Protein AF-A0A9D5YIJ8-F1 (afdb_monomer)

Sequence (273 aa):
MKKNSIMRSIMLIVLAALLLAGCSGKEPYTLKTVDGVHYIEVGSEYAPSEEDLQFNEEAGLKFSTMDEMVDAVLNKKLDESQLKKVYTFDRDANGKIRTVDFTNLVVPVVPANHTLSSEVRWLGGEYTFRMNSKSGARAYVFCRTPELFEYFISDKYESVYGREGHNNAIKKEKVEDRNATVVYVKTDRAELKHIIYSFQEGQTQYTVFEDYTLKYVDPSSYPYVISDVIPTVVKLYVRNGDYCIEFQIRDLTERPSMEYLKQFNVEKFVPKT

Secondary structure (DSSP, 8-state):
--HHHHHHHHHHHHHHHHHHS------SEEEEEETTEEEEEE-GGGPPPTTGGGS-TT--EEESSHHHHHHHHHTT---HHHHHHHTTS-B-TTS-EE---TTS-EEEE--TTEEEEEEEEE-SSEEEEEEEETTS-EEEEEEE-HHHHHHHHHHHHHHHHT-TTSS-EEEEEE-SGGG-EEEEEE-SSEEEEEEEEEEEETTEEEEEEEEEEEEESSGGG--PPP-SSS-SEEEEEEEETTEEEEEEEES-SSPPPHHHHTT-EEEE-----

pLDDT: mean 82.2, std 15.49, range [36.28, 96.38]

Structure (mmCIF, N/CA/C/O backbone):
data_AF-A0A9D5YIJ8-F1
#
_entry.id   AF-A0A9D5YIJ8-F1
#
loop_
_atom_site.group_PDB
_atom_site.id
_atom_site.type_symbol
_atom_site.label_atom_id
_atom_site.label_alt_id
_atom_site.label_comp_id
_atom_site.label_asym_id
_atom_site.label_entity_id
_atom_site.label_seq_id
_atom_site.pdbx_PDB_ins_code
_atom_site.Cartn_x
_atom_site.Cartn_y
_atom_site.Cartn_z
_atom_site.occupancy
_atom_site.B_iso_or_equiv
_atom_site.auth_seq_id
_atom_site.auth_comp_id
_atom_site.auth_asym_id
_atom_site.auth_atom_id
_atom_site.pdbx_PDB_model_num
ATOM 1 N N . MET A 1 1 ? 51.923 4.689 -60.255 1.00 51.12 1 MET A N 1
ATOM 2 C CA . MET A 1 1 ? 51.716 4.863 -58.795 1.00 51.12 1 MET A CA 1
ATOM 3 C C . MET A 1 1 ? 50.265 5.253 -58.425 1.00 51.12 1 MET A C 1
ATOM 5 O O . MET A 1 1 ? 50.073 6.176 -57.651 1.00 51.12 1 MET A O 1
ATOM 9 N N . LYS A 1 2 ? 49.219 4.567 -58.928 1.00 50.06 2 LYS A N 1
ATOM 10 C CA . LYS A 1 2 ? 47.799 4.917 -58.637 1.00 50.06 2 LYS A CA 1
ATOM 11 C C . LYS A 1 2 ? 46.948 3.795 -58.007 1.00 50.06 2 LYS A C 1
ATOM 13 O O . LYS A 1 2 ? 45.814 4.048 -57.628 1.00 50.06 2 LYS A O 1
ATOM 18 N N . LYS A 1 3 ? 47.480 2.575 -57.833 1.00 44.53 3 LYS A N 1
ATOM 19 C CA . LYS A 1 3 ? 46.718 1.431 -57.279 1.00 44.53 3 LYS A CA 1
ATOM 20 C C . LYS A 1 3 ? 46.654 1.373 -55.741 1.00 44.53 3 LYS A C 1
ATOM 22 O O . LYS A 1 3 ? 45.709 0.803 -55.213 1.00 44.53 3 LYS A O 1
ATOM 27 N N . ASN A 1 4 ? 47.570 2.028 -55.019 1.00 47.56 4 ASN A N 1
ATOM 28 C CA . ASN A 1 4 ? 47.606 1.976 -53.544 1.00 47.56 4 ASN A CA 1
ATOM 29 C C . ASN A 1 4 ? 46.658 2.969 -52.845 1.00 47.56 4 ASN A C 1
ATOM 31 O O . ASN A 1 4 ? 46.412 2.835 -51.650 1.00 47.56 4 ASN A O 1
ATOM 35 N N . SER A 1 5 ? 46.116 3.955 -53.567 1.00 48.62 5 SER A N 1
ATOM 36 C CA . SER A 1 5 ? 45.187 4.946 -52.999 1.00 48.62 5 SER A CA 1
ATOM 37 C C . SER A 1 5 ? 43.757 4.405 -52.905 1.00 48.62 5 SER A C 1
ATOM 39 O O . SER A 1 5 ? 43.092 4.630 -51.901 1.00 48.62 5 SER A O 1
ATOM 41 N N . ILE A 1 6 ? 43.317 3.615 -53.890 1.00 53.66 6 ILE A N 1
ATOM 42 C CA . ILE A 1 6 ? 41.945 3.086 -53.943 1.00 53.66 6 ILE A CA 1
ATOM 43 C C . ILE A 1 6 ? 41.734 1.997 -52.881 1.00 53.66 6 ILE A C 1
ATOM 45 O O . ILE A 1 6 ? 40.698 1.964 -52.226 1.00 53.66 6 ILE A O 1
ATOM 49 N N . MET A 1 7 ? 42.746 1.159 -52.632 1.00 46.47 7 MET A N 1
ATOM 50 C CA . MET A 1 7 ? 42.673 0.105 -51.613 1.00 46.47 7 MET A CA 1
ATOM 51 C C . MET A 1 7 ? 42.575 0.674 -50.186 1.00 46.47 7 MET A C 1
ATOM 53 O O . MET A 1 7 ? 41.841 0.135 -49.366 1.00 46.47 7 MET A O 1
ATOM 57 N N . ARG A 1 8 ? 43.240 1.806 -49.902 1.00 50.03 8 ARG A N 1
ATOM 58 C CA . ARG A 1 8 ? 43.127 2.501 -48.605 1.00 50.03 8 ARG A CA 1
ATOM 59 C C . ARG A 1 8 ? 41.763 3.165 -48.413 1.00 50.03 8 ARG A C 1
ATOM 61 O O . ARG A 1 8 ? 41.232 3.113 -47.311 1.00 50.03 8 ARG A O 1
ATOM 68 N N . SER A 1 9 ? 41.177 3.733 -49.467 1.00 49.72 9 SER A N 1
ATOM 69 C CA . SER A 1 9 ? 39.837 4.331 -49.396 1.00 49.72 9 SER A CA 1
ATOM 70 C C . SER A 1 9 ? 38.733 3.283 -49.234 1.00 49.72 9 SER A C 1
ATOM 72 O O . SER A 1 9 ? 37.822 3.493 -48.444 1.00 49.72 9 SER A O 1
ATOM 74 N N . ILE A 1 10 ? 38.836 2.128 -49.901 1.00 55.22 10 ILE A N 1
ATOM 75 C CA . ILE A 1 10 ? 37.879 1.023 -49.722 1.00 55.22 10 ILE A CA 1
ATOM 76 C C . ILE A 1 10 ? 38.009 0.422 -48.317 1.00 55.22 10 ILE A C 1
ATOM 78 O O . ILE A 1 10 ? 37.002 0.173 -47.665 1.00 55.22 10 ILE A O 1
ATOM 82 N N . MET A 1 11 ? 39.233 0.260 -47.808 1.00 46.62 11 MET A N 1
ATOM 83 C CA . MET A 1 11 ? 39.462 -0.257 -46.458 1.00 46.62 11 MET A CA 1
ATOM 84 C C . MET A 1 11 ? 38.961 0.709 -45.368 1.00 46.62 11 MET A C 1
ATOM 86 O O . MET A 1 11 ? 38.413 0.242 -44.377 1.00 46.62 11 MET A O 1
ATOM 90 N N . LEU A 1 12 ? 39.046 2.034 -45.569 1.00 49.56 12 LEU A N 1
ATOM 91 C CA . LEU A 1 12 ? 38.437 3.023 -44.663 1.00 49.56 12 LEU A CA 1
ATOM 92 C C . LEU A 1 12 ? 36.900 2.999 -44.700 1.00 49.56 12 LEU A C 1
ATOM 94 O O . LEU A 1 12 ? 36.267 3.161 -43.662 1.00 49.56 12 LEU A O 1
ATOM 98 N N . ILE A 1 13 ? 36.301 2.781 -45.874 1.00 55.09 13 ILE A N 1
ATOM 99 C CA . ILE A 1 13 ? 34.839 2.705 -46.030 1.00 55.09 13 ILE A CA 1
ATOM 100 C C . ILE A 1 13 ? 34.297 1.400 -45.433 1.00 55.09 13 ILE A C 1
ATOM 102 O O . ILE A 1 13 ? 33.253 1.418 -44.792 1.00 55.09 13 ILE A O 1
ATOM 106 N N . VAL A 1 14 ? 35.023 0.285 -45.560 1.00 52.66 14 VAL A N 1
ATOM 107 C CA . VAL A 1 14 ? 34.659 -0.991 -44.923 1.00 52.66 14 VAL A CA 1
ATOM 108 C C . VAL A 1 14 ? 34.836 -0.925 -43.401 1.00 52.66 14 VAL A C 1
ATOM 110 O O . VAL A 1 14 ? 33.984 -1.435 -42.682 1.00 52.66 14 VAL A O 1
ATOM 113 N N . LEU A 1 15 ? 35.864 -0.234 -42.888 1.00 43.91 15 LEU A N 1
ATOM 114 C CA . LEU A 1 15 ? 36.037 -0.030 -41.442 1.00 43.91 15 LEU A CA 1
ATOM 115 C C . LEU A 1 15 ? 34.964 0.906 -40.853 1.00 43.91 15 LEU A C 1
ATOM 117 O O . LEU A 1 15 ? 34.465 0.651 -39.762 1.00 43.91 15 LEU A O 1
ATOM 121 N N . ALA A 1 16 ? 34.555 1.947 -41.589 1.00 48.19 16 ALA A N 1
ATOM 122 C CA . ALA A 1 16 ? 33.453 2.828 -41.194 1.00 48.19 16 ALA A CA 1
ATOM 123 C C . ALA A 1 16 ? 32.080 2.136 -41.299 1.00 48.19 16 ALA A C 1
ATOM 125 O O . ALA A 1 16 ? 31.223 2.346 -40.446 1.00 48.19 16 ALA A O 1
ATOM 126 N N . ALA A 1 17 ? 31.878 1.264 -42.292 1.00 44.75 17 ALA A N 1
ATOM 127 C CA . ALA A 1 17 ? 30.662 0.464 -42.425 1.00 44.75 17 ALA A CA 1
ATOM 128 C C . ALA A 1 17 ? 30.568 -0.652 -41.367 1.00 44.75 17 ALA A C 1
ATOM 130 O O . ALA A 1 17 ? 29.466 -0.967 -40.935 1.00 44.75 17 ALA A O 1
ATOM 131 N N . LEU A 1 18 ? 31.694 -1.196 -40.889 1.00 40.66 18 LEU A N 1
ATOM 132 C CA . LEU A 1 18 ? 31.737 -2.137 -39.757 1.00 40.66 18 LEU A CA 1
ATOM 133 C C . LEU A 1 18 ? 31.564 -1.451 -38.391 1.00 40.66 18 LEU A C 1
ATOM 135 O O . LEU A 1 18 ? 31.089 -2.089 -37.461 1.00 40.66 18 LEU A O 1
ATOM 139 N N . LEU A 1 19 ? 31.883 -0.158 -38.272 1.00 42.25 19 LEU A N 1
ATOM 140 C CA . LEU A 1 19 ? 31.558 0.656 -37.088 1.00 42.25 19 LEU A CA 1
ATOM 141 C C . LEU A 1 19 ? 30.089 1.123 -37.066 1.00 42.25 19 LEU A C 1
ATOM 143 O O . LEU A 1 19 ? 29.563 1.429 -36.000 1.00 42.25 19 LEU A O 1
ATOM 147 N N . LEU A 1 20 ? 29.424 1.163 -38.226 1.00 42.03 20 LEU A N 1
ATOM 148 C CA . LEU A 1 20 ? 28.003 1.514 -38.372 1.00 42.03 20 LEU A CA 1
ATOM 149 C C . LEU A 1 20 ? 27.079 0.286 -38.451 1.00 42.03 20 LEU A C 1
ATOM 151 O O . LEU A 1 20 ? 25.871 0.408 -38.248 1.00 42.03 20 LEU A O 1
ATOM 155 N N . ALA A 1 21 ? 27.629 -0.902 -38.706 1.00 41.28 21 ALA A N 1
ATOM 156 C CA . ALA A 1 21 ? 26.914 -2.167 -38.644 1.00 41.28 21 ALA A CA 1
ATOM 157 C C . ALA A 1 21 ? 26.803 -2.643 -37.188 1.00 41.28 21 ALA A C 1
ATOM 159 O O . ALA A 1 21 ? 27.551 -3.496 -36.725 1.00 41.28 21 ALA A O 1
ATOM 160 N N . GLY A 1 22 ? 25.810 -2.102 -36.483 1.00 40.47 22 GLY A N 1
ATOM 161 C CA . GLY A 1 22 ? 25.117 -2.870 -35.456 1.00 40.47 22 GLY A CA 1
ATOM 162 C C . GLY A 1 22 ? 25.754 -2.900 -34.070 1.00 40.47 22 GLY A C 1
ATOM 163 O O . GLY A 1 22 ? 25.820 -3.960 -33.461 1.00 40.47 22 GLY A O 1
ATOM 164 N N . CYS A 1 23 ? 26.021 -1.735 -33.478 1.00 36.28 23 CYS A N 1
ATOM 165 C CA . CYS A 1 23 ? 25.601 -1.564 -32.084 1.00 36.28 23 CYS A CA 1
ATOM 166 C C . CYS A 1 23 ? 24.076 -1.361 -32.073 1.00 36.28 23 CYS A C 1
ATOM 168 O O . CYS A 1 23 ? 23.579 -0.292 -31.728 1.00 36.28 23 CYS A O 1
ATOM 170 N N . SER A 1 24 ? 23.307 -2.378 -32.480 1.00 41.16 24 SER A N 1
ATOM 171 C CA . SER A 1 24 ? 21.944 -2.496 -31.972 1.00 41.16 24 SER A CA 1
ATOM 172 C C . SER A 1 24 ? 22.126 -2.856 -30.507 1.00 41.16 24 SER A C 1
ATOM 174 O O . SER A 1 24 ? 22.266 -4.034 -30.173 1.00 41.16 24 SER A O 1
ATOM 176 N N . GLY A 1 25 ? 22.274 -1.839 -29.653 1.00 49.06 25 GLY A N 1
ATOM 177 C CA . GLY A 1 25 ? 22.263 -2.047 -28.215 1.00 49.06 25 GLY A CA 1
ATOM 178 C C . GLY A 1 25 ? 21.040 -2.899 -27.924 1.00 49.06 25 GLY A C 1
ATOM 179 O O . GLY A 1 25 ? 19.925 -2.498 -28.262 1.00 49.06 25 GLY A O 1
ATOM 180 N N . LYS A 1 26 ? 21.262 -4.123 -27.438 1.00 64.75 26 LYS A N 1
ATOM 181 C CA . LYS A 1 26 ? 20.178 -4.983 -26.978 1.00 64.75 26 LYS A CA 1
ATOM 182 C C . LYS A 1 26 ? 19.371 -4.122 -26.016 1.00 64.75 26 LYS A C 1
ATOM 184 O O . LYS A 1 26 ? 19.959 -3.504 -25.128 1.00 64.75 26 LYS A O 1
ATOM 189 N N . GLU A 1 27 ? 18.071 -3.995 -26.258 1.00 74.44 27 GLU A N 1
ATOM 190 C CA . GLU A 1 27 ? 17.235 -3.214 -25.355 1.00 74.44 27 GLU A CA 1
ATOM 191 C C . GLU A 1 27 ? 17.440 -3.743 -23.929 1.00 74.44 27 GLU A C 1
ATOM 193 O O . GLU A 1 27 ? 17.481 -4.966 -23.749 1.00 74.44 27 GLU A O 1
ATOM 198 N N . PRO A 1 28 ? 17.594 -2.858 -22.928 1.00 81.12 28 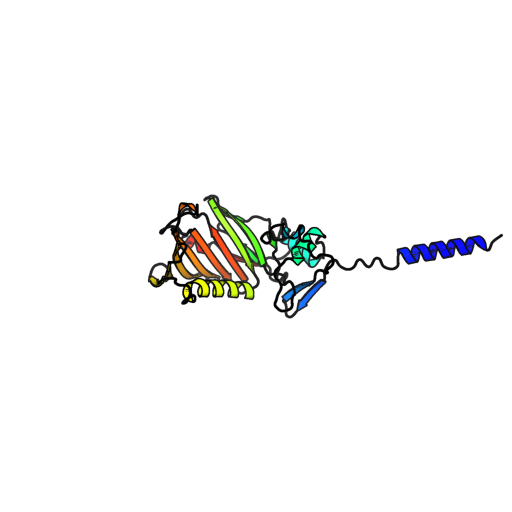PRO A N 1
ATOM 199 C CA . PRO A 1 28 ? 17.975 -3.270 -21.575 1.00 81.12 28 PRO A CA 1
ATOM 200 C C . PRO A 1 28 ? 16.955 -4.233 -20.946 1.00 81.12 28 PRO A C 1
ATOM 202 O O . PRO A 1 28 ? 17.279 -5.030 -20.070 1.00 81.12 28 PRO A O 1
ATOM 205 N N . TYR A 1 29 ? 15.709 -4.174 -21.414 1.00 89.44 29 TYR A N 1
ATOM 206 C CA . TYR A 1 29 ? 14.628 -5.091 -21.089 1.00 89.44 29 TYR A CA 1
ATOM 207 C C . TYR A 1 29 ? 13.535 -4.992 -22.152 1.00 89.44 29 TYR A C 1
ATOM 209 O O . TYR A 1 29 ? 13.473 -4.029 -22.924 1.00 89.44 29 TYR A O 1
ATOM 217 N N . THR A 1 30 ? 12.629 -5.969 -22.158 1.00 88.94 30 THR A N 1
ATOM 218 C CA . THR A 1 30 ? 11.406 -5.892 -22.964 1.00 88.94 30 THR A CA 1
ATOM 219 C C . THR A 1 30 ? 10.193 -5.652 -22.079 1.00 88.94 30 THR A C 1
ATOM 221 O O . THR A 1 30 ? 10.109 -6.176 -20.968 1.00 88.94 30 THR A O 1
ATOM 224 N N . LEU A 1 31 ? 9.255 -4.848 -22.581 1.00 88.50 31 LEU A N 1
ATOM 225 C CA . LEU A 1 31 ? 7.919 -4.709 -22.016 1.00 88.50 31 LEU A CA 1
ATOM 226 C C . LEU A 1 31 ? 6.944 -5.450 -22.917 1.00 88.50 31 LEU A C 1
ATOM 228 O O . LEU A 1 31 ? 6.907 -5.208 -24.125 1.00 88.50 31 LEU A O 1
ATOM 232 N N . LYS A 1 32 ? 6.159 -6.350 -22.334 1.00 87.38 32 LYS A N 1
ATOM 233 C CA . LYS A 1 32 ? 5.124 -7.103 -23.044 1.00 87.38 32 LYS A CA 1
ATOM 234 C C . LYS A 1 32 ? 3.783 -6.860 -22.385 1.00 87.38 32 LYS A C 1
ATOM 236 O O . LYS A 1 32 ? 3.694 -6.857 -21.163 1.00 87.38 32 LYS A O 1
ATOM 241 N N . THR A 1 33 ? 2.747 -6.717 -23.197 1.00 81.94 33 THR A N 1
ATOM 242 C CA . THR A 1 33 ? 1.365 -6.713 -22.724 1.00 81.94 33 THR A CA 1
ATOM 243 C C . THR A 1 33 ? 0.730 -8.041 -23.096 1.00 81.94 33 THR A C 1
ATOM 245 O O . THR A 1 33 ? 0.740 -8.422 -24.266 1.00 81.94 33 THR A O 1
ATOM 248 N N . VAL A 1 34 ? 0.202 -8.752 -22.106 1.00 79.12 34 VAL A N 1
ATOM 249 C CA . VAL A 1 34 ? -0.551 -9.997 -22.283 1.00 79.12 34 VAL A CA 1
ATOM 250 C C . VAL A 1 34 ? -1.877 -9.801 -21.567 1.00 79.12 34 VAL A C 1
ATOM 252 O O . VAL A 1 34 ? -1.880 -9.515 -20.375 1.00 79.12 34 VAL A O 1
ATOM 255 N N . ASP A 1 35 ? -2.984 -9.863 -22.307 1.00 75.50 35 ASP A N 1
ATOM 256 C CA . ASP A 1 35 ? -4.344 -9.694 -21.774 1.00 75.50 35 ASP A CA 1
ATOM 257 C C . ASP A 1 35 ? -4.540 -8.412 -20.937 1.00 75.50 35 ASP A C 1
ATOM 259 O O . ASP A 1 35 ? -5.218 -8.402 -19.916 1.00 75.50 35 ASP A O 1
ATOM 263 N N . GLY A 1 36 ? -3.911 -7.309 -21.362 1.00 68.62 36 GLY A N 1
ATOM 264 C CA . GLY A 1 36 ? -3.965 -6.017 -20.661 1.00 68.62 36 GLY A CA 1
ATOM 265 C C . GLY A 1 36 ? -3.016 -5.896 -19.462 1.00 68.62 36 GLY A C 1
ATOM 266 O O . GLY A 1 36 ? -2.882 -4.815 -18.899 1.00 68.62 36 GLY A O 1
ATOM 267 N N . VAL A 1 37 ? -2.296 -6.962 -19.103 1.00 77.19 37 VAL A N 1
ATOM 268 C CA . VAL A 1 37 ? -1.279 -6.946 -18.048 1.00 77.19 37 VAL A CA 1
ATOM 269 C C . VAL A 1 37 ? 0.094 -6.698 -18.655 1.00 77.19 37 VAL A C 1
ATOM 271 O O . VAL A 1 37 ? 0.517 -7.378 -19.591 1.00 77.19 37 VAL A O 1
ATOM 274 N N . HIS A 1 38 ? 0.804 -5.717 -18.110 1.00 83.25 38 HIS A N 1
ATOM 275 C CA . HIS A 1 38 ? 2.166 -5.403 -18.511 1.00 83.25 38 HIS A CA 1
ATOM 276 C C . HIS A 1 38 ? 3.174 -6.250 -17.720 1.00 83.25 38 HIS A C 1
ATOM 278 O O . HIS A 1 38 ? 3.041 -6.457 -16.514 1.00 83.25 38 HIS A O 1
ATOM 284 N N . TYR A 1 39 ? 4.189 -6.746 -18.420 1.00 90.00 39 TYR A N 1
ATOM 285 C CA . TYR A 1 39 ? 5.280 -7.549 -17.882 1.00 90.00 39 TYR A CA 1
ATOM 286 C C . TYR A 1 39 ? 6.612 -6.969 -18.324 1.00 90.00 39 TYR A C 1
ATOM 288 O O . TYR A 1 39 ? 6.750 -6.532 -19.470 1.00 90.00 39 TYR A O 1
ATOM 296 N N . ILE A 1 40 ? 7.596 -7.033 -17.433 1.00 90.69 40 ILE A N 1
ATOM 297 C CA . ILE A 1 40 ? 8.978 -6.667 -17.719 1.00 90.69 40 ILE A CA 1
ATOM 298 C C . ILE A 1 40 ? 9.849 -7.923 -17.749 1.00 90.69 40 ILE A C 1
ATOM 300 O O . ILE A 1 40 ? 9.850 -8.734 -16.823 1.00 90.69 40 ILE A O 1
ATOM 304 N N . GLU A 1 41 ? 10.588 -8.101 -18.840 1.00 89.75 41 GLU A N 1
ATOM 305 C CA . GLU A 1 41 ? 11.586 -9.161 -18.975 1.00 89.75 41 GLU A CA 1
ATOM 306 C C . GLU A 1 41 ? 12.975 -8.531 -18.997 1.00 89.75 41 GLU A C 1
ATOM 308 O O . GLU A 1 41 ? 13.375 -7.907 -19.983 1.00 89.75 41 GLU A O 1
ATOM 313 N N . VAL A 1 42 ? 13.693 -8.705 -17.890 1.00 87.12 42 VAL A N 1
ATOM 314 C CA .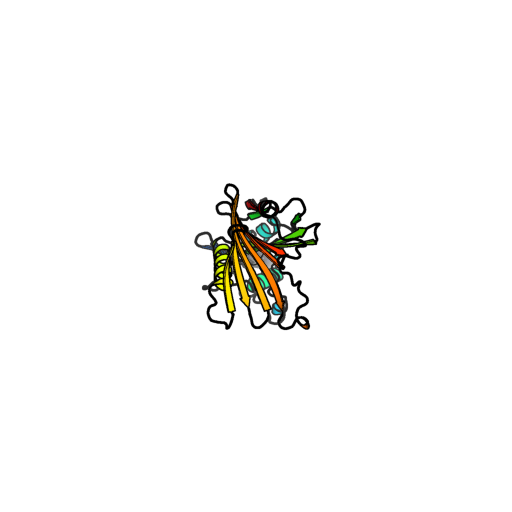 VAL A 1 42 ? 15.078 -8.265 -17.712 1.00 87.12 42 VAL A CA 1
ATOM 315 C C . VAL A 1 42 ? 16.016 -9.417 -18.079 1.00 87.12 42 VAL A C 1
ATOM 317 O O . VAL A 1 42 ? 15.772 -10.565 -17.701 1.00 87.12 42 VAL A O 1
ATOM 320 N N . GLY A 1 43 ? 17.075 -9.122 -18.835 1.00 84.69 43 GLY A N 1
ATOM 321 C CA . GLY A 1 43 ? 18.071 -10.118 -19.233 1.00 84.69 43 GLY A CA 1
ATOM 322 C C . GLY A 1 43 ? 18.813 -10.735 -18.040 1.00 84.69 43 GLY A C 1
ATOM 323 O O . GLY A 1 43 ? 19.015 -10.084 -17.016 1.00 84.69 43 GLY A O 1
ATOM 324 N N . SER A 1 44 ? 19.243 -11.994 -18.169 1.00 85.06 44 SER A N 1
ATOM 325 C CA . SER A 1 44 ? 20.000 -12.701 -17.123 1.00 85.06 44 SER A CA 1
ATOM 326 C C . SER A 1 44 ? 21.352 -12.053 -16.812 1.00 85.06 44 SER A C 1
ATOM 328 O O . SER A 1 44 ? 21.912 -12.290 -15.749 1.00 85.06 44 SER A O 1
ATOM 330 N N . GLU A 1 45 ? 21.878 -11.231 -17.721 1.00 84.69 45 GLU A N 1
ATOM 331 C CA . GLU A 1 45 ? 23.061 -10.395 -17.500 1.00 84.69 45 GLU A CA 1
ATOM 332 C C . GLU A 1 45 ? 22.899 -9.386 -16.348 1.00 84.69 45 GLU A C 1
ATOM 334 O O . GLU A 1 45 ? 23.898 -8.916 -15.813 1.00 84.69 45 GLU A O 1
ATOM 339 N N . TYR A 1 46 ? 21.661 -9.093 -15.937 1.00 85.06 46 TYR A N 1
ATOM 340 C CA . TYR A 1 46 ? 21.348 -8.243 -14.788 1.00 85.06 46 TYR A CA 1
ATOM 341 C C . TYR A 1 46 ? 20.994 -9.049 -13.532 1.00 85.06 46 TYR A C 1
ATOM 343 O O . TYR A 1 46 ? 20.467 -8.483 -12.578 1.00 85.06 46 TYR A O 1
ATOM 351 N N . ALA A 1 47 ? 21.239 -10.363 -13.505 1.00 83.75 47 ALA A N 1
ATOM 352 C CA . ALA A 1 47 ? 21.061 -11.134 -12.281 1.00 83.75 47 ALA A CA 1
ATOM 353 C C . ALA A 1 47 ? 21.990 -10.575 -11.177 1.00 83.75 47 ALA A C 1
ATOM 355 O O . ALA A 1 47 ? 23.191 -10.421 -11.424 1.00 83.75 47 ALA A O 1
ATOM 356 N N . PRO A 1 48 ? 21.461 -10.244 -9.985 1.00 80.00 48 PRO A N 1
ATOM 357 C CA . PRO A 1 48 ? 22.266 -9.716 -8.891 1.00 80.00 48 PRO A CA 1
ATOM 358 C C . PRO A 1 48 ? 23.257 -10.775 -8.397 1.00 80.00 48 PRO A C 1
ATOM 360 O O . PRO A 1 48 ? 22.940 -11.965 -8.336 1.00 80.00 48 PRO A O 1
ATOM 363 N N . SER A 1 49 ? 24.458 -10.338 -8.030 1.00 79.31 49 SER A N 1
ATOM 364 C CA . SER A 1 49 ? 25.403 -11.160 -7.271 1.00 79.31 49 SER A CA 1
ATOM 365 C C . SER A 1 49 ? 24.913 -11.385 -5.830 1.00 79.31 49 SER A C 1
ATOM 367 O O . SER A 1 49 ? 24.020 -10.685 -5.354 1.00 79.31 49 SER A O 1
ATOM 369 N N . GLU A 1 50 ? 25.513 -12.328 -5.093 1.00 74.00 50 GLU A N 1
ATOM 370 C CA . GLU A 1 50 ? 25.205 -12.516 -3.661 1.00 74.00 50 GLU A CA 1
ATOM 371 C C . GLU A 1 50 ? 25.458 -11.244 -2.826 1.00 74.00 50 GLU A C 1
ATOM 373 O O . GLU A 1 50 ? 24.769 -11.007 -1.836 1.00 74.00 50 GLU A O 1
ATOM 378 N N . GLU A 1 51 ? 26.403 -10.394 -3.242 1.00 68.31 51 GLU A N 1
ATOM 379 C CA . GLU A 1 51 ? 26.674 -9.097 -2.611 1.00 68.31 51 GLU A CA 1
ATOM 380 C C . GLU A 1 51 ? 25.576 -8.065 -2.921 1.00 68.31 51 GLU A C 1
ATOM 382 O O . GLU A 1 51 ? 25.193 -7.288 -2.046 1.00 68.31 51 GLU A O 1
ATOM 387 N N . ASP A 1 52 ? 25.007 -8.093 -4.131 1.00 66.31 52 ASP A N 1
ATOM 388 C CA . ASP A 1 52 ? 23.897 -7.216 -4.529 1.00 66.31 52 ASP A CA 1
ATOM 389 C C . ASP A 1 52 ? 22.602 -7.548 -3.762 1.00 66.31 52 ASP A C 1
ATOM 391 O O . ASP A 1 52 ? 21.808 -6.655 -3.465 1.00 66.31 52 ASP A O 1
ATOM 395 N N . LEU A 1 53 ? 22.404 -8.816 -3.380 1.00 65.06 53 LEU A N 1
ATOM 396 C CA . LEU A 1 53 ? 21.252 -9.265 -2.584 1.00 65.06 53 LEU A CA 1
ATOM 397 C C . LEU A 1 53 ? 21.275 -8.755 -1.133 1.00 65.06 53 LEU A C 1
ATOM 399 O O . LEU A 1 53 ? 20.246 -8.776 -0.460 1.00 65.06 53 LEU A O 1
ATOM 403 N N . GLN A 1 54 ? 22.407 -8.233 -0.642 1.00 57.94 54 GLN A N 1
ATOM 404 C CA . GLN A 1 54 ? 22.454 -7.572 0.670 1.00 57.94 54 GLN A CA 1
ATOM 405 C C . GLN A 1 54 ? 21.734 -6.208 0.671 1.00 57.94 54 GLN A C 1
ATOM 407 O O . GLN A 1 54 ? 21.463 -5.648 1.739 1.00 57.94 54 GLN A O 1
ATOM 412 N N . PHE A 1 55 ? 21.359 -5.678 -0.500 1.00 48.31 55 PHE A N 1
ATOM 413 C CA . PHE A 1 55 ? 20.553 -4.466 -0.627 1.00 48.31 55 PHE A CA 1
ATOM 414 C C . PHE A 1 55 ? 19.051 -4.761 -0.510 1.00 48.31 55 PHE A C 1
ATOM 416 O O . PHE A 1 55 ? 18.337 -4.825 -1.500 1.00 48.31 55 PHE A O 1
ATOM 423 N N . ASN A 1 56 ? 18.596 -4.872 0.739 1.00 47.56 56 ASN A N 1
ATOM 424 C CA . ASN A 1 56 ? 17.222 -4.717 1.235 1.00 47.56 56 ASN A CA 1
ATOM 425 C C . ASN A 1 56 ? 16.090 -4.977 0.210 1.00 47.56 56 ASN A C 1
ATOM 427 O O . ASN A 1 56 ? 15.649 -4.062 -0.495 1.00 47.56 56 ASN A O 1
ATOM 431 N N . GLU A 1 57 ? 15.580 -6.211 0.221 1.00 44.69 57 GLU A N 1
ATOM 432 C CA . GLU A 1 57 ? 14.432 -6.723 -0.547 1.00 44.69 57 GLU A CA 1
ATOM 433 C C . GLU A 1 57 ? 13.160 -5.847 -0.425 1.00 44.69 57 GLU A C 1
ATOM 435 O O . GLU A 1 57 ? 12.282 -5.898 -1.280 1.00 44.69 57 GLU A 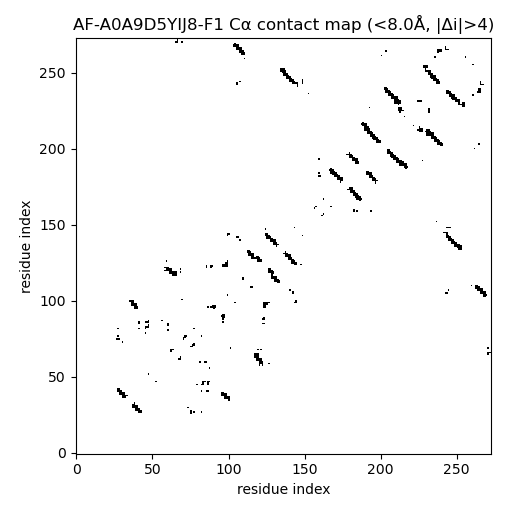O 1
ATOM 440 N N . GLU A 1 58 ? 13.074 -4.965 0.583 1.00 48.75 58 GLU A N 1
ATOM 441 C CA . GLU A 1 58 ? 11.940 -4.052 0.808 1.00 48.75 58 GLU A CA 1
ATOM 442 C C . GLU A 1 58 ? 12.029 -2.699 0.078 1.00 48.75 58 GLU A C 1
ATOM 444 O O . GLU A 1 58 ? 11.090 -1.892 0.097 1.00 48.75 58 GLU A O 1
ATOM 449 N N . ALA A 1 59 ? 13.161 -2.366 -0.539 1.00 63.56 59 ALA A N 1
ATOM 450 C CA . ALA A 1 59 ? 13.295 -1.079 -1.200 1.00 63.56 59 ALA A CA 1
ATOM 451 C C . ALA A 1 59 ? 12.797 -1.209 -2.641 1.00 63.56 59 ALA A C 1
ATOM 453 O O . ALA A 1 59 ? 13.532 -1.699 -3.472 1.00 63.56 59 ALA A O 1
ATOM 454 N N . GLY A 1 60 ? 11.618 -0.714 -3.009 1.00 83.19 60 GLY A N 1
ATOM 455 C CA . GLY A 1 60 ? 11.276 -0.522 -4.430 1.00 83.19 60 GLY A CA 1
ATOM 456 C C . GLY A 1 60 ? 12.270 0.381 -5.187 1.00 83.19 60 GLY A C 1
ATOM 457 O O . GLY A 1 60 ? 13.172 0.993 -4.593 1.00 83.19 60 GLY A O 1
ATOM 458 N N . LEU A 1 61 ? 12.098 0.517 -6.504 1.00 92.25 61 LEU A N 1
ATOM 459 C CA . LEU A 1 61 ? 12.733 1.601 -7.263 1.00 92.25 61 LEU A CA 1
ATOM 460 C C . LEU A 1 61 ? 12.096 2.933 -6.876 1.00 92.25 61 LEU A C 1
ATOM 462 O O . LEU A 1 61 ? 10.875 3.041 -6.857 1.00 92.25 61 LEU A O 1
ATOM 466 N N . LYS A 1 62 ? 12.912 3.937 -6.548 1.00 92.94 62 LYS A N 1
ATOM 467 C CA . LYS A 1 62 ? 12.433 5.261 -6.141 1.00 92.94 62 LYS A CA 1
ATOM 468 C C . LYS A 1 62 ? 12.461 6.220 -7.320 1.00 92.94 62 LYS A C 1
ATOM 470 O O . LYS A 1 62 ? 13.473 6.297 -8.008 1.00 92.94 62 LYS A O 1
ATOM 475 N N . PHE A 1 63 ? 11.390 6.986 -7.468 1.00 95.00 63 PHE A N 1
ATOM 476 C CA . PHE A 1 63 ? 11.248 8.049 -8.456 1.00 95.00 63 PHE A CA 1
ATOM 477 C C . PHE A 1 63 ? 10.746 9.308 -7.759 1.00 95.00 63 PHE A C 1
ATOM 479 O O . PHE A 1 63 ? 9.979 9.221 -6.799 1.00 95.00 63 PHE A O 1
ATOM 486 N N . SER A 1 64 ? 11.153 10.485 -8.227 1.00 94.88 64 SER A N 1
ATOM 487 C CA . SER A 1 64 ? 10.767 11.756 -7.599 1.00 94.88 64 SER A CA 1
ATOM 488 C C . SER A 1 64 ? 9.301 12.104 -7.850 1.00 94.88 64 SER A C 1
ATOM 490 O O . SER A 1 64 ? 8.720 12.884 -7.090 1.00 94.88 64 SER A O 1
ATOM 492 N N . THR A 1 65 ? 8.726 11.554 -8.928 1.00 94.75 65 THR A N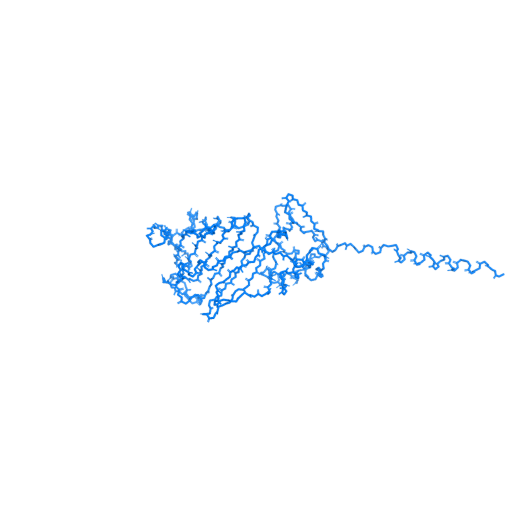 1
ATOM 493 C CA . THR A 1 65 ? 7.332 11.735 -9.348 1.00 94.75 65 THR A CA 1
ATOM 494 C C . THR A 1 65 ? 6.782 10.485 -10.043 1.00 94.75 65 THR A C 1
ATOM 496 O O . THR A 1 65 ? 7.537 9.632 -10.513 1.00 94.75 65 THR A O 1
ATOM 499 N N . MET A 1 66 ? 5.452 10.410 -10.163 1.00 94.44 66 MET A N 1
ATOM 500 C CA . MET A 1 66 ? 4.774 9.405 -10.991 1.00 94.44 66 MET A CA 1
ATOM 501 C C . MET A 1 66 ? 5.157 9.519 -12.472 1.00 94.44 66 MET A C 1
ATOM 503 O O . MET A 1 66 ? 5.376 8.499 -13.114 1.00 94.44 66 MET A O 1
ATOM 507 N N . ASP A 1 67 ? 5.268 10.739 -13.008 1.00 94.56 67 ASP A N 1
ATOM 508 C CA . ASP A 1 67 ? 5.641 10.963 -14.412 1.00 94.56 67 ASP A CA 1
ATOM 509 C C . ASP A 1 67 ? 7.035 10.397 -14.717 1.00 94.56 67 ASP A C 1
ATOM 511 O O . ASP A 1 67 ? 7.222 9.711 -15.718 1.00 94.56 67 ASP A O 1
ATOM 515 N N . GLU A 1 68 ? 7.997 10.609 -13.814 1.00 95.25 68 GLU A N 1
ATOM 516 C CA . GLU A 1 68 ? 9.354 10.063 -13.935 1.00 95.25 68 GLU A CA 1
ATOM 517 C C . GLU A 1 68 ? 9.360 8.529 -13.906 1.00 95.25 68 GLU A C 1
ATOM 519 O O . GLU A 1 68 ? 10.047 7.907 -14.711 1.00 95.25 68 GLU A O 1
ATOM 524 N N . MET A 1 69 ? 8.564 7.909 -13.027 1.00 94.81 69 MET A N 1
ATOM 525 C CA . MET A 1 69 ? 8.402 6.451 -12.998 1.00 94.81 69 MET A CA 1
ATOM 526 C C . MET A 1 69 ? 7.857 5.927 -14.333 1.00 94.81 69 MET A C 1
ATOM 528 O O . MET A 1 69 ? 8.392 4.969 -14.890 1.00 94.81 69 MET A O 1
ATOM 532 N N . VAL A 1 70 ? 6.794 6.552 -14.850 1.00 93.25 70 VAL A N 1
ATOM 533 C CA . VAL A 1 70 ? 6.155 6.161 -16.114 1.00 93.25 70 VAL A CA 1
ATOM 534 C C . VAL A 1 70 ? 7.131 6.305 -17.278 1.00 93.25 70 VAL A C 1
ATOM 536 O O . VAL A 1 70 ? 7.296 5.363 -18.049 1.00 93.25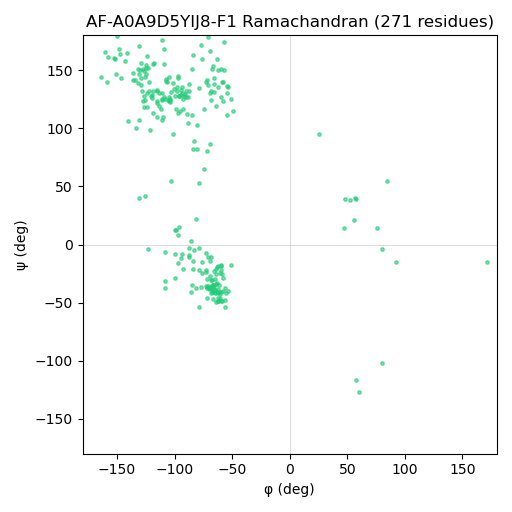 70 VAL A O 1
ATOM 539 N N . ASP A 1 71 ? 7.809 7.449 -17.387 1.00 92.94 71 ASP A N 1
ATOM 540 C CA . ASP A 1 71 ? 8.804 7.707 -18.430 1.00 92.94 71 ASP A CA 1
ATOM 541 C C . ASP A 1 71 ? 9.968 6.713 -18.354 1.00 92.94 71 ASP A C 1
ATOM 543 O O . ASP A 1 71 ? 10.347 6.123 -19.366 1.00 92.94 71 ASP A O 1
ATOM 547 N N . ALA A 1 72 ? 10.508 6.470 -17.157 1.00 93.31 72 ALA A N 1
ATOM 548 C CA . ALA A 1 72 ? 11.647 5.581 -16.981 1.00 93.31 72 ALA A CA 1
ATOM 549 C C . ALA A 1 72 ? 11.338 4.139 -17.404 1.00 93.31 72 ALA A C 1
ATOM 551 O O . ALA A 1 72 ? 12.174 3.493 -18.050 1.00 93.31 72 ALA A O 1
ATOM 552 N N . VAL A 1 73 ? 10.138 3.647 -17.074 1.00 91.56 73 VAL A N 1
ATOM 553 C CA . VAL A 1 73 ? 9.720 2.285 -17.422 1.00 91.56 73 VAL A CA 1
ATOM 554 C C . VAL A 1 73 ? 9.279 2.195 -18.886 1.00 91.56 73 VAL A C 1
ATOM 556 O O . VAL A 1 73 ? 9.802 1.388 -19.648 1.00 91.56 73 VAL A O 1
ATOM 559 N N . LEU A 1 74 ? 8.350 3.037 -19.339 1.00 89.44 74 LEU A N 1
ATOM 560 C CA . LEU A 1 74 ? 7.817 2.917 -20.700 1.00 89.44 74 LEU A CA 1
ATOM 561 C C . LEU A 1 74 ? 8.857 3.248 -21.778 1.00 89.44 74 LEU A C 1
ATOM 563 O O . LEU A 1 74 ? 8.874 2.595 -22.822 1.00 89.44 74 LEU A O 1
ATOM 567 N N . ASN A 1 75 ? 9.757 4.203 -21.518 1.00 90.00 75 ASN A N 1
ATOM 568 C CA . ASN A 1 75 ? 10.794 4.613 -22.469 1.00 90.00 75 ASN A CA 1
ATOM 569 C C . ASN A 1 75 ? 12.148 3.928 -22.237 1.00 90.00 75 ASN A C 1
ATOM 571 O O . ASN A 1 75 ? 13.153 4.363 -22.800 1.00 90.00 75 ASN A O 1
ATOM 575 N N . LYS A 1 76 ? 12.190 2.846 -21.447 1.00 90.38 76 LYS A N 1
ATOM 576 C CA . LYS A 1 76 ? 13.379 1.991 -21.276 1.00 90.38 76 LYS A CA 1
ATOM 577 C C . LYS A 1 76 ? 14.622 2.731 -20.772 1.00 90.38 76 LYS A C 1
ATOM 579 O O . LYS A 1 76 ? 15.736 2.431 -21.193 1.00 90.38 76 LYS A O 1
ATOM 584 N N . LYS A 1 77 ? 14.439 3.678 -19.847 1.00 92.38 77 LYS A N 1
ATOM 585 C CA . LYS A 1 77 ? 15.516 4.526 -19.296 1.00 92.38 77 LYS A CA 1
ATOM 586 C C . LYS A 1 77 ? 16.055 4.046 -17.944 1.00 92.38 77 LYS A C 1
ATOM 588 O O . LYS A 1 77 ? 16.759 4.800 -17.280 1.00 92.38 77 LYS A O 1
ATOM 593 N N . LEU A 1 78 ? 15.716 2.827 -17.524 1.00 92.62 78 LEU A N 1
ATOM 594 C CA . LEU A 1 78 ? 16.265 2.253 -16.295 1.00 92.62 78 LEU A CA 1
ATOM 595 C C . LEU A 1 78 ? 17.762 1.974 -16.468 1.00 92.62 78 LEU A C 1
ATOM 597 O O . LEU A 1 78 ? 18.165 1.375 -17.467 1.00 92.62 78 LEU A O 1
ATOM 601 N N . ASP A 1 79 ? 18.568 2.395 -15.497 1.00 90.56 79 ASP A N 1
ATOM 602 C CA . ASP A 1 79 ? 20.002 2.106 -15.474 1.00 90.56 79 ASP A CA 1
ATOM 603 C C . ASP A 1 79 ? 20.303 0.662 -15.020 1.00 90.56 79 ASP A C 1
ATOM 605 O O . ASP A 1 79 ? 19.425 -0.078 -14.576 1.00 90.56 79 ASP A O 1
ATOM 609 N N . GLU A 1 80 ? 21.564 0.236 -15.129 1.00 89.12 80 GLU A N 1
ATOM 610 C CA . GLU A 1 80 ? 21.981 -1.126 -14.767 1.00 89.12 80 GLU A CA 1
ATOM 611 C C . GLU A 1 80 ? 21.674 -1.481 -13.302 1.00 89.12 80 GLU A C 1
ATOM 613 O O . GLU A 1 80 ? 21.227 -2.593 -13.018 1.00 89.12 80 GLU A O 1
ATOM 618 N N . SER A 1 81 ? 21.876 -0.548 -12.367 1.00 87.31 81 SER A N 1
ATOM 619 C CA . SER A 1 81 ? 21.602 -0.780 -10.945 1.00 87.31 81 SER A CA 1
ATOM 620 C C . SER A 1 81 ? 20.103 -0.950 -10.701 1.00 87.31 81 SER A C 1
ATOM 622 O O . SER A 1 81 ? 19.683 -1.848 -9.967 1.00 87.31 81 SER A O 1
ATOM 624 N N . GLN A 1 82 ? 19.284 -0.144 -11.373 1.00 90.81 82 GLN A N 1
ATOM 625 C CA . GLN A 1 82 ? 17.833 -0.260 -11.337 1.00 90.81 82 GLN A CA 1
ATOM 626 C C . GLN A 1 82 ? 17.356 -1.582 -11.950 1.00 90.81 82 GLN A C 1
ATOM 628 O O . GLN A 1 82 ? 16.454 -2.207 -11.400 1.00 90.81 82 GLN A O 1
ATOM 633 N N . LEU A 1 83 ? 17.970 -2.054 -13.036 1.00 90.56 83 LEU A N 1
ATOM 634 C CA . LEU A 1 83 ? 17.616 -3.327 -13.677 1.00 90.56 83 LEU A CA 1
ATOM 635 C C . LEU A 1 83 ? 17.971 -4.539 -12.820 1.00 90.56 83 LEU A C 1
ATOM 637 O O . LEU A 1 83 ? 17.142 -5.440 -12.687 1.00 90.56 83 LEU A O 1
ATOM 641 N N . LYS A 1 84 ? 19.147 -4.536 -12.177 1.00 88.12 84 LYS A N 1
ATOM 642 C CA . LYS A 1 84 ? 19.523 -5.563 -11.189 1.00 88.12 84 LYS A CA 1
ATOM 643 C C . LYS A 1 84 ? 18.500 -5.664 -10.067 1.00 88.12 84 LYS A C 1
ATOM 645 O O . LYS A 1 84 ? 18.162 -6.750 -9.612 1.00 88.12 84 LYS A O 1
ATOM 650 N N . LYS A 1 85 ? 17.959 -4.520 -9.668 1.00 88.00 85 LYS A N 1
ATOM 651 C CA . LYS A 1 85 ? 16.939 -4.430 -8.634 1.00 88.00 85 LYS A CA 1
ATOM 652 C C . LYS A 1 85 ? 15.543 -4.833 -9.111 1.00 88.00 85 LYS A C 1
ATOM 654 O O . LYS A 1 85 ? 14.822 -5.496 -8.383 1.00 88.00 85 LYS A O 1
ATOM 659 N N . VAL A 1 86 ? 15.160 -4.514 -10.345 1.00 89.81 86 VAL A N 1
ATOM 660 C CA . VAL A 1 86 ? 13.928 -5.062 -10.943 1.00 89.81 86 VAL A CA 1
ATOM 661 C C . VAL A 1 86 ? 14.009 -6.584 -11.030 1.00 89.81 86 VAL A C 1
ATOM 663 O O . VAL A 1 86 ? 13.005 -7.258 -10.827 1.00 89.81 86 VAL A O 1
ATOM 666 N N . TYR A 1 87 ? 15.194 -7.147 -11.284 1.00 87.62 87 TYR A N 1
ATOM 667 C CA . TYR A 1 87 ? 15.386 -8.594 -11.366 1.00 87.62 87 TYR A CA 1
ATOM 668 C C . TYR A 1 87 ? 14.993 -9.338 -10.074 1.00 87.62 87 TYR A C 1
ATOM 670 O O . TYR A 1 87 ? 14.623 -10.515 -10.161 1.00 87.62 87 TYR A O 1
ATOM 678 N N . THR A 1 88 ? 15.040 -8.664 -8.914 1.00 85.25 88 THR A N 1
ATOM 679 C CA . THR A 1 88 ? 14.646 -9.206 -7.599 1.00 85.25 88 THR A CA 1
ATOM 680 C C . THR A 1 88 ? 13.162 -9.042 -7.282 1.00 85.25 88 THR A C 1
ATOM 682 O O . THR A 1 88 ? 12.732 -9.484 -6.222 1.00 85.25 88 THR A O 1
ATOM 685 N N . PHE A 1 89 ? 12.374 -8.392 -8.142 1.00 87.44 89 PHE A N 1
ATOM 686 C CA . PHE A 1 89 ? 10.935 -8.267 -7.919 1.00 87.44 89 PHE A CA 1
ATOM 687 C C . PHE A 1 89 ? 10.236 -9.624 -8.011 1.00 87.44 89 PHE A C 1
ATOM 689 O O . PHE A 1 89 ? 10.683 -10.528 -8.726 1.00 87.44 89 PHE A O 1
ATOM 696 N N . ASP A 1 90 ? 9.099 -9.725 -7.320 1.00 83.81 90 ASP A N 1
ATOM 697 C CA . ASP A 1 90 ? 8.269 -10.922 -7.317 1.00 83.81 90 ASP A CA 1
ATOM 698 C C . ASP A 1 90 ? 7.901 -11.353 -8.740 1.00 83.81 90 ASP A C 1
ATOM 700 O O . ASP A 1 90 ? 7.522 -10.554 -9.607 1.00 83.81 90 ASP A O 1
ATOM 704 N N . ARG A 1 91 ? 8.008 -12.662 -8.967 1.00 84.31 91 ARG A N 1
ATOM 705 C CA . ARG A 1 91 ? 7.677 -13.306 -10.235 1.00 84.31 91 ARG A CA 1
ATOM 706 C C . ARG A 1 91 ? 6.359 -14.048 -10.111 1.00 84.31 91 ARG A C 1
ATOM 708 O O . ARG A 1 91 ? 6.063 -14.647 -9.081 1.00 84.31 91 ARG A O 1
ATOM 715 N N . ASP A 1 92 ? 5.584 -14.033 -11.186 1.00 81.75 92 ASP A N 1
ATOM 716 C CA . ASP A 1 92 ? 4.392 -14.864 -11.296 1.00 81.75 92 ASP A CA 1
ATOM 717 C C . ASP A 1 92 ? 4.749 -16.356 -11.457 1.00 81.75 92 ASP A C 1
ATOM 719 O O . ASP A 1 92 ? 5.916 -16.748 -11.549 1.00 81.75 92 ASP A O 1
ATOM 723 N N . ALA A 1 93 ? 3.723 -17.206 -11.542 1.00 81.88 93 ALA A N 1
ATOM 724 C CA . ALA A 1 93 ? 3.888 -18.648 -11.734 1.00 81.88 93 ALA A CA 1
ATOM 725 C C . ALA A 1 93 ? 4.634 -19.031 -13.033 1.00 81.88 93 ALA A C 1
ATOM 727 O O . ALA A 1 93 ? 5.127 -20.151 -13.145 1.00 81.88 93 ALA A O 1
ATOM 728 N N . ASN A 1 94 ? 4.738 -18.116 -14.004 1.00 81.94 94 ASN A N 1
ATOM 729 C CA . ASN A 1 94 ? 5.470 -18.304 -15.257 1.00 81.94 94 ASN A CA 1
ATOM 730 C C . ASN A 1 94 ? 6.887 -17.705 -15.205 1.00 81.94 94 ASN A C 1
ATOM 732 O O . ASN A 1 94 ? 7.562 -17.629 -16.235 1.00 81.94 94 ASN A O 1
ATOM 736 N N . GLY A 1 95 ? 7.341 -17.251 -14.034 1.00 82.00 95 GLY A N 1
ATOM 737 C CA . GLY A 1 95 ? 8.657 -16.651 -13.843 1.00 82.00 95 GLY A CA 1
ATOM 738 C C . GLY A 1 95 ? 8.778 -15.220 -14.375 1.00 82.00 95 GLY A C 1
ATOM 739 O O . GLY A 1 95 ? 9.901 -14.723 -14.505 1.00 82.00 95 GLY A O 1
ATOM 740 N N . LYS A 1 96 ? 7.669 -14.542 -14.694 1.00 85.00 96 LYS A N 1
ATOM 741 C CA . LYS A 1 96 ? 7.672 -13.179 -15.244 1.00 85.00 96 LYS A CA 1
ATOM 742 C C . LYS A 1 96 ? 7.440 -12.140 -14.158 1.00 85.00 96 LYS A C 1
ATOM 744 O O . LYS A 1 96 ? 6.631 -12.344 -13.258 1.00 85.00 96 LYS A O 1
ATOM 749 N N . ILE A 1 97 ? 8.112 -10.997 -14.277 1.00 88.12 97 ILE A N 1
ATOM 750 C CA . ILE A 1 97 ? 7.905 -9.864 -13.375 1.00 88.12 97 ILE A CA 1
ATOM 751 C C . ILE A 1 97 ? 6.718 -9.067 -13.906 1.00 88.12 97 ILE A C 1
ATOM 753 O O . ILE A 1 97 ? 6.777 -8.468 -14.985 1.00 88.12 97 ILE A O 1
ATOM 757 N N . ARG A 1 98 ? 5.619 -9.090 -13.157 1.00 88.25 98 ARG A N 1
ATOM 758 C CA . ARG A 1 98 ? 4.438 -8.286 -13.464 1.00 88.25 98 ARG 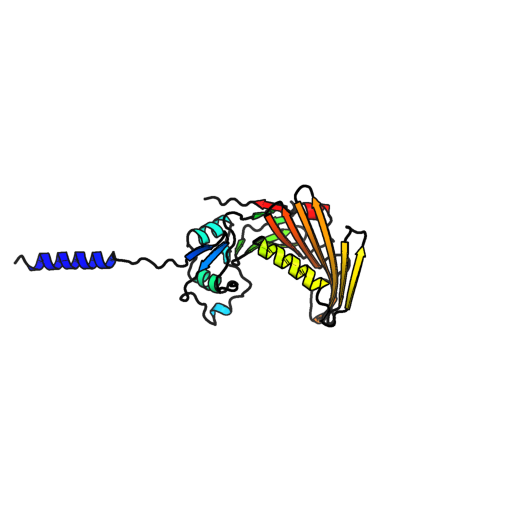A CA 1
ATOM 759 C C . ARG A 1 98 ? 4.735 -6.816 -13.177 1.00 88.25 98 ARG A C 1
ATOM 761 O O . ARG A 1 98 ? 5.381 -6.496 -12.182 1.00 88.25 98 ARG A O 1
ATOM 768 N N . THR A 1 99 ? 4.233 -5.922 -14.019 1.00 89.44 99 THR A N 1
ATOM 769 C CA . THR A 1 99 ? 4.249 -4.482 -13.759 1.00 89.44 99 THR A CA 1
ATOM 770 C C . THR A 1 99 ? 2.846 -3.966 -13.452 1.00 89.44 99 THR A C 1
ATOM 772 O O . THR A 1 99 ? 1.840 -4.650 -13.655 1.00 89.44 99 THR A O 1
ATOM 775 N N . VAL A 1 100 ? 2.774 -2.728 -12.974 1.00 88.00 100 VAL A N 1
ATOM 776 C CA . VAL A 1 100 ? 1.522 -1.973 -12.867 1.00 88.00 100 VAL A CA 1
ATOM 777 C C . VAL A 1 100 ? 0.911 -1.739 -14.252 1.00 88.00 100 VAL A C 1
ATOM 779 O O . VAL A 1 100 ? 1.608 -1.800 -15.270 1.00 88.00 100 VAL A O 1
ATOM 782 N N . ASP A 1 101 ? -0.389 -1.451 -14.285 1.00 86.94 101 ASP A N 1
ATOM 783 C CA . ASP A 1 101 ? -1.060 -0.969 -15.491 1.00 86.94 101 ASP A CA 1
ATOM 784 C C . ASP A 1 101 ? -0.799 0.532 -15.658 1.00 86.94 101 ASP A C 1
ATOM 786 O O . ASP A 1 101 ? -1.407 1.370 -14.988 1.00 86.94 101 ASP A O 1
ATOM 790 N N . PHE A 1 102 ? 0.109 0.871 -16.574 1.00 86.44 102 PHE A N 1
ATOM 791 C CA . PHE A 1 102 ? 0.496 2.254 -16.848 1.00 86.44 102 PHE A CA 1
ATOM 792 C C . PHE A 1 102 ? -0.618 3.095 -17.502 1.00 86.44 102 PHE A C 1
ATOM 794 O O . PHE A 1 102 ? -0.488 4.317 -17.571 1.00 86.44 102 PHE A O 1
ATOM 801 N N . THR A 1 103 ? -1.719 2.481 -17.950 1.00 83.69 103 THR A N 1
ATOM 802 C CA . THR A 1 103 ? -2.883 3.176 -18.533 1.00 83.69 103 THR A CA 1
ATOM 803 C C . THR A 1 103 ? -3.974 3.502 -17.508 1.00 83.69 103 THR A C 1
ATOM 805 O O . THR A 1 103 ? -4.772 4.425 -17.716 1.00 83.69 103 THR A O 1
ATOM 808 N N . ASN A 1 104 ? -3.977 2.791 -16.376 1.00 86.81 104 ASN A N 1
ATOM 809 C CA . ASN A 1 104 ? -4.954 2.927 -15.293 1.00 86.81 104 ASN A CA 1
ATOM 810 C C . ASN A 1 104 ? -4.281 3.185 -13.940 1.00 86.81 104 ASN A C 1
ATOM 812 O O . ASN A 1 104 ? -4.680 2.648 -12.907 1.00 86.81 104 ASN A O 1
ATOM 816 N N . LEU A 1 105 ? -3.260 4.040 -13.943 1.00 92.00 105 LEU A N 1
ATOM 817 C CA . LEU A 1 105 ? -2.614 4.493 -12.718 1.00 92.00 105 LEU A CA 1
ATOM 818 C C . LEU A 1 105 ? -3.563 5.361 -11.890 1.00 92.00 105 LEU A C 1
ATOM 820 O O . LEU A 1 105 ? -4.423 6.074 -12.407 1.00 92.00 105 LEU A O 1
ATOM 824 N N . VAL A 1 106 ? -3.350 5.327 -10.583 1.00 94.38 106 VAL A N 1
ATOM 825 C CA . VAL A 1 106 ? -4.098 6.077 -9.578 1.00 94.38 106 VAL A CA 1
ATOM 826 C C . VAL A 1 106 ? -3.178 6.842 -8.628 1.00 94.38 106 VAL A C 1
ATOM 828 O O . VAL A 1 106 ? -2.019 6.475 -8.414 1.00 94.38 106 VAL A O 1
ATOM 831 N N . VAL A 1 107 ? -3.703 7.897 -8.020 1.00 94.75 107 VAL A N 1
ATOM 832 C CA . VAL A 1 107 ? -3.056 8.639 -6.934 1.00 94.75 107 VAL A CA 1
ATOM 833 C C . VAL A 1 107 ? -3.990 8.713 -5.726 1.00 94.75 107 VAL A C 1
ATOM 835 O O . VAL A 1 107 ? -5.210 8.814 -5.893 1.00 94.75 107 VAL A O 1
ATOM 838 N N . PRO A 1 108 ? -3.451 8.649 -4.499 1.00 95.81 108 PRO A N 1
ATOM 839 C CA . PRO A 1 108 ? -4.260 8.835 -3.309 1.00 95.81 108 PRO A CA 1
ATOM 840 C C . PRO A 1 108 ? -4.676 10.286 -3.124 1.00 95.81 108 PRO A C 1
ATOM 842 O O . PRO A 1 108 ? -3.862 11.204 -3.227 1.00 95.81 108 PRO A O 1
ATOM 845 N N . VAL A 1 109 ? -5.920 10.456 -2.700 1.00 95.38 109 VAL A N 1
ATOM 846 C CA . VAL A 1 109 ? -6.413 11.681 -2.077 1.00 95.38 109 VAL A CA 1
ATOM 847 C C . VAL A 1 109 ? -6.341 11.488 -0.569 1.00 95.38 109 VAL A C 1
ATOM 849 O O . VAL A 1 109 ? -6.824 10.486 -0.038 1.00 95.38 109 VAL A O 1
ATOM 852 N N . VAL A 1 110 ? -5.708 12.436 0.118 1.00 95.38 110 VAL A N 1
ATOM 853 C CA . VAL A 1 110 ? -5.493 12.399 1.570 1.00 95.38 110 VAL A CA 1
ATOM 854 C C . VAL A 1 110 ? -6.177 13.590 2.249 1.00 95.38 110 VAL A C 1
ATOM 856 O O . VAL A 1 110 ? -6.365 14.626 1.607 1.00 95.38 110 VAL A O 1
ATOM 859 N N . PRO A 1 111 ? -6.522 13.490 3.547 1.00 94.12 111 PRO A N 1
ATOM 860 C CA . PRO A 1 111 ? -7.130 14.596 4.284 1.00 94.12 111 PRO A CA 1
ATOM 861 C C . PRO A 1 111 ? -6.258 15.862 4.266 1.00 94.12 111 PRO A C 1
ATOM 863 O O . PRO A 1 111 ? -5.032 15.776 4.277 1.00 94.12 111 PRO A O 1
ATOM 866 N N . ALA A 1 112 ? -6.867 17.051 4.327 1.00 90.25 112 ALA A N 1
ATOM 867 C CA . ALA A 1 112 ? -6.171 18.337 4.140 1.00 90.25 112 ALA A CA 1
ATOM 868 C C . ALA A 1 112 ? -5.031 18.627 5.144 1.00 90.25 112 ALA A C 1
ATOM 870 O O . ALA A 1 112 ? -4.147 19.443 4.884 1.00 90.25 112 ALA A O 1
ATOM 871 N N . ASN A 1 113 ? -5.037 17.979 6.312 1.00 89.88 113 ASN A N 1
ATOM 872 C CA . ASN A 1 113 ? -3.968 18.065 7.315 1.00 89.88 113 ASN A CA 1
ATOM 873 C C . ASN A 1 113 ? -2.802 17.084 7.075 1.00 89.88 113 ASN A C 1
ATOM 875 O O . ASN A 1 113 ? -1.871 17.042 7.886 1.00 89.88 113 ASN A O 1
ATOM 879 N N . HIS A 1 114 ? -2.848 16.320 5.985 1.00 92.94 114 HIS A N 1
ATOM 880 C CA . HIS A 1 114 ? -1.823 15.374 5.568 1.00 92.94 114 HIS A CA 1
ATOM 881 C C . HIS A 1 114 ? -1.093 15.885 4.331 1.00 92.94 114 HIS A C 1
ATOM 883 O O . HIS A 1 114 ? -1.614 16.668 3.540 1.00 92.94 114 HIS A O 1
ATOM 889 N N . THR A 1 115 ? 0.135 15.415 4.161 1.00 93.69 115 THR A N 1
ATOM 890 C CA . THR A 1 115 ? 0.924 15.628 2.957 1.00 93.69 115 THR A CA 1
ATOM 891 C C . THR A 1 115 ? 1.311 14.286 2.370 1.00 93.69 115 THR A C 1
ATOM 893 O O . THR A 1 115 ? 1.798 13.392 3.069 1.00 93.69 115 THR A O 1
ATOM 896 N N . LEU A 1 116 ? 1.094 14.151 1.066 1.00 93.00 116 LEU A N 1
ATOM 897 C CA . LEU A 1 116 ? 1.617 13.041 0.294 1.00 93.00 116 LEU A CA 1
ATOM 898 C C . LEU A 1 116 ? 3.019 13.399 -0.200 1.00 93.00 116 LEU A C 1
ATOM 900 O O . LEU A 1 116 ? 3.244 14.484 -0.734 1.00 93.00 116 LEU A O 1
ATOM 904 N N . SER A 1 117 ? 3.963 12.486 -0.016 1.00 90.00 117 SER A N 1
ATOM 905 C CA . SER A 1 117 ? 5.269 12.555 -0.657 1.00 90.00 117 SER A CA 1
ATOM 906 C C . SER A 1 117 ? 5.104 12.478 -2.173 1.00 90.00 117 SER A C 1
ATOM 908 O O . SER A 1 117 ? 4.380 11.613 -2.662 1.00 90.00 117 SER A O 1
ATOM 910 N N . SER A 1 118 ? 5.811 13.337 -2.910 1.00 86.38 118 SER A N 1
ATOM 911 C CA . SER A 1 118 ? 5.912 13.202 -4.366 1.00 86.38 118 SER A CA 1
ATOM 912 C C . SER A 1 118 ? 6.746 11.981 -4.768 1.00 86.38 118 SER A C 1
ATOM 914 O O . SER A 1 118 ? 6.498 11.425 -5.832 1.00 86.38 118 SER A O 1
ATOM 916 N N . GLU A 1 119 ? 7.691 11.551 -3.911 1.00 93.19 119 GLU A N 1
ATOM 917 C CA . GLU A 1 119 ? 8.470 10.320 -4.115 1.00 93.19 119 GLU A CA 1
ATOM 918 C C . GLU A 1 119 ? 7.529 9.116 -4.219 1.00 93.19 119 GLU A C 1
ATOM 920 O O . GLU A 1 119 ? 6.773 8.827 -3.283 1.00 93.19 119 GLU A O 1
ATOM 925 N N . VAL A 1 120 ? 7.648 8.401 -5.333 1.00 94.44 120 VAL A N 1
ATOM 926 C CA . VAL A 1 120 ? 6.954 7.150 -5.627 1.00 94.44 120 VAL A CA 1
ATOM 927 C C . VAL A 1 120 ? 7.948 6.011 -5.521 1.00 94.44 120 VAL A C 1
ATOM 929 O O . VAL A 1 120 ? 9.089 6.130 -5.975 1.00 94.44 120 VAL A O 1
ATOM 932 N N . ARG A 1 121 ? 7.519 4.884 -4.952 1.00 93.75 121 ARG A N 1
ATOM 933 C CA . ARG A 1 121 ? 8.310 3.649 -4.992 1.00 93.75 121 ARG A CA 1
ATOM 934 C C . ARG A 1 121 ? 7.595 2.581 -5.780 1.00 93.75 121 ARG A C 1
ATOM 936 O O . ARG A 1 121 ? 6.485 2.225 -5.417 1.00 93.75 121 ARG A O 1
ATOM 943 N N . TRP A 1 122 ? 8.241 2.051 -6.803 1.00 93.25 122 TRP A N 1
ATOM 944 C CA . TRP A 1 122 ? 7.712 0.993 -7.651 1.00 93.25 122 TRP A CA 1
ATOM 945 C C . TRP A 1 122 ? 8.291 -0.370 -7.261 1.00 93.25 122 TRP A C 1
ATOM 947 O O . TRP A 1 122 ? 9.502 -0.487 -7.067 1.00 93.25 122 TRP A O 1
ATOM 957 N N . LEU A 1 123 ? 7.430 -1.383 -7.150 1.00 89.50 123 LEU A N 1
ATOM 958 C CA . LEU A 1 123 ? 7.763 -2.749 -6.724 1.00 89.50 123 LEU A CA 1
ATOM 959 C C . LEU A 1 123 ? 7.171 -3.790 -7.694 1.00 89.50 123 LEU A C 1
ATOM 961 O O . LEU A 1 123 ? 6.611 -4.804 -7.288 1.00 89.50 123 LEU A O 1
ATOM 965 N N . GLY A 1 124 ? 7.217 -3.514 -9.000 1.00 88.62 124 GLY A N 1
ATOM 966 C CA . GLY A 1 124 ? 6.661 -4.409 -10.015 1.00 88.62 124 GLY A CA 1
ATOM 967 C C . GLY A 1 124 ? 5.146 -4.255 -10.135 1.00 88.62 124 GLY A C 1
ATOM 968 O O . GLY A 1 124 ? 4.678 -3.307 -10.764 1.00 88.62 124 GLY A O 1
ATOM 969 N N . GLY A 1 125 ? 4.372 -5.177 -9.560 1.00 87.56 125 GLY A N 1
ATOM 970 C CA . GLY A 1 125 ? 2.903 -5.188 -9.655 1.00 87.56 125 GLY A CA 1
ATOM 971 C C . GLY A 1 125 ? 2.197 -4.102 -8.831 1.00 87.56 125 GLY A C 1
ATOM 972 O O . GLY A 1 125 ? 0.983 -3.927 -8.951 1.00 87.56 125 GLY A O 1
ATOM 973 N N . GLU A 1 126 ? 2.947 -3.369 -8.010 1.00 90.19 126 GLU A N 1
ATOM 974 C CA . GLU A 1 126 ? 2.447 -2.295 -7.160 1.00 90.19 126 GLU A CA 1
ATOM 975 C C . GLU A 1 126 ? 3.412 -1.107 -7.096 1.00 90.19 126 GLU A C 1
ATOM 977 O O . GLU A 1 126 ? 4.586 -1.187 -7.470 1.00 90.19 126 GLU A O 1
ATOM 982 N N . TYR A 1 127 ? 2.903 0.017 -6.604 1.00 93.31 127 TYR A N 1
ATOM 983 C CA . TYR A 1 127 ? 3.697 1.187 -6.260 1.00 93.31 127 TYR A CA 1
ATOM 984 C C . TYR A 1 127 ? 3.141 1.853 -5.011 1.00 93.31 127 TYR A C 1
ATOM 986 O O . TYR A 1 127 ? 1.980 1.671 -4.644 1.00 93.31 127 TYR A O 1
ATOM 994 N N . THR A 1 128 ? 3.989 2.614 -4.331 1.00 94.62 128 THR A N 1
ATOM 995 C CA . THR A 1 128 ? 3.665 3.180 -3.031 1.00 94.62 128 THR A CA 1
ATOM 996 C C . THR A 1 128 ? 3.987 4.655 -2.932 1.00 94.62 128 THR A C 1
ATOM 998 O O . THR A 1 128 ? 4.931 5.158 -3.546 1.00 94.62 128 THR A O 1
ATOM 1001 N N . PHE A 1 129 ? 3.210 5.320 -2.086 1.00 95.00 129 PHE A N 1
ATOM 1002 C CA . PHE A 1 129 ? 3.466 6.670 -1.616 1.00 95.00 129 PHE A CA 1
ATOM 1003 C C . PHE A 1 129 ? 3.654 6.657 -0.107 1.00 95.00 129 PHE A C 1
ATOM 1005 O O . PHE A 1 129 ? 3.117 5.810 0.613 1.00 95.00 129 PHE A O 1
ATOM 1012 N N . ARG A 1 130 ? 4.365 7.664 0.392 1.00 93.88 130 ARG A N 1
ATOM 1013 C CA . ARG A 1 130 ? 4.413 7.954 1.822 1.00 93.88 130 ARG A CA 1
ATOM 1014 C C . ARG A 1 130 ? 3.531 9.151 2.136 1.00 93.88 130 ARG A C 1
ATOM 1016 O O . ARG A 1 130 ? 3.674 10.198 1.518 1.00 93.88 130 ARG A O 1
ATOM 1023 N N . MET A 1 131 ? 2.688 9.022 3.147 1.00 93.81 131 MET A N 1
ATOM 1024 C CA . MET A 1 131 ? 1.912 10.114 3.719 1.00 93.81 131 MET A CA 1
ATOM 1025 C C . MET A 1 131 ? 2.470 10.483 5.093 1.00 93.81 131 MET A C 1
ATOM 1027 O O . MET A 1 131 ? 2.816 9.606 5.889 1.00 93.81 131 MET A O 1
ATOM 1031 N N . ASN A 1 132 ? 2.514 11.777 5.395 1.00 90.94 132 ASN A N 1
ATOM 1032 C CA . ASN A 1 132 ? 2.799 12.287 6.734 1.00 90.94 132 ASN A CA 1
ATOM 1033 C C . ASN A 1 132 ? 1.672 13.230 7.178 1.00 90.94 132 ASN A C 1
ATOM 1035 O O . ASN A 1 132 ? 0.999 13.837 6.348 1.00 90.94 132 ASN A O 1
ATOM 1039 N N . SER A 1 133 ? 1.474 13.361 8.485 1.00 88.94 133 SER A N 1
ATOM 1040 C CA . SER A 1 133 ? 0.462 14.232 9.082 1.00 88.94 133 SER A CA 1
ATOM 1041 C C . SER A 1 133 ? 1.074 15.232 10.048 1.00 88.94 133 SER A C 1
ATOM 1043 O O . SER A 1 133 ? 2.065 14.933 10.716 1.00 88.94 133 SER A O 1
ATOM 1045 N N . LYS A 1 134 ? 0.426 16.391 10.211 1.00 84.12 134 LYS A N 1
ATOM 1046 C CA . LYS A 1 134 ? 0.757 17.333 11.294 1.00 84.12 134 LYS A CA 1
ATOM 1047 C C . LYS A 1 134 ? 0.499 16.750 12.688 1.00 84.12 134 LYS A C 1
ATOM 1049 O O . LYS A 1 134 ? 1.147 17.181 13.634 1.00 84.12 134 LYS A O 1
ATOM 1054 N N . SER A 1 135 ? -0.414 15.783 12.819 1.00 81.00 135 SER A N 1
ATOM 1055 C CA . SER A 1 135 ? -0.693 15.099 14.092 1.00 81.00 135 SER A CA 1
ATOM 1056 C C . SER A 1 135 ? 0.340 14.026 14.456 1.00 81.00 135 SER A C 1
ATOM 1058 O O . SER A 1 135 ? 0.233 13.419 15.514 1.00 81.00 135 SER A O 1
ATOM 1060 N N . GLY A 1 136 ? 1.327 13.770 13.590 1.00 84.56 136 GLY A N 1
ATOM 1061 C CA . GLY A 1 136 ? 2.315 12.703 13.769 1.00 84.56 136 GLY A CA 1
ATOM 1062 C C . GLY A 1 136 ? 1.928 11.375 13.116 1.00 84.56 136 GLY A C 1
ATOM 1063 O O . GLY A 1 136 ? 2.816 10.559 12.876 1.00 84.56 136 GLY A O 1
ATOM 1064 N N . ALA A 1 137 ? 0.658 11.191 12.735 1.00 87.56 137 ALA A N 1
ATOM 1065 C CA . ALA A 1 137 ? 0.225 10.014 11.988 1.00 87.56 137 ALA A CA 1
ATOM 1066 C C . ALA A 1 137 ? 0.980 9.893 10.653 1.00 87.56 137 ALA A C 1
ATOM 1068 O O . ALA A 1 137 ? 1.218 10.878 9.944 1.00 87.56 137 ALA A O 1
ATOM 1069 N N . ARG A 1 138 ? 1.347 8.666 10.290 1.00 90.62 138 ARG A N 1
ATOM 1070 C CA . ARG A 1 138 ? 2.042 8.347 9.035 1.00 90.62 138 ARG A CA 1
ATOM 1071 C C . ARG A 1 138 ? 1.275 7.267 8.303 1.00 90.62 138 ARG A C 1
ATOM 1073 O O . ARG A 1 138 ? 0.683 6.405 8.942 1.00 90.62 138 ARG A O 1
ATOM 1080 N N . ALA A 1 139 ? 1.318 7.268 6.976 1.00 89.81 139 ALA A N 1
ATOM 1081 C CA . ALA A 1 139 ? 0.829 6.120 6.226 1.00 89.81 139 ALA A CA 1
ATOM 1082 C C . ALA A 1 139 ? 1.756 5.717 5.091 1.00 89.81 139 ALA A C 1
ATOM 1084 O O . ALA A 1 139 ? 2.409 6.554 4.463 1.00 89.81 139 ALA A O 1
ATOM 1085 N N . TYR A 1 140 ? 1.765 4.416 4.831 1.00 92.50 140 TYR A N 1
ATOM 1086 C CA . TYR A 1 140 ? 2.181 3.872 3.550 1.00 92.50 140 TYR A CA 1
ATOM 1087 C C . TYR A 1 140 ? 0.926 3.638 2.732 1.00 92.50 140 TYR A C 1
ATOM 1089 O O . TYR A 1 140 ? -0.030 3.031 3.217 1.00 92.50 140 TYR A O 1
ATOM 1097 N N . VAL A 1 141 ? 0.923 4.170 1.521 1.00 94.94 141 VAL A N 1
ATOM 1098 C CA . VAL A 1 141 ? -0.189 4.017 0.597 1.00 94.94 141 VAL A CA 1
ATOM 1099 C C . VAL A 1 141 ? 0.247 3.073 -0.499 1.00 94.94 141 VAL A C 1
ATOM 1101 O O . VAL A 1 141 ? 1.270 3.327 -1.124 1.00 94.94 141 VAL A O 1
ATOM 1104 N N . PHE A 1 142 ? -0.511 2.008 -0.717 1.00 93.38 142 PHE A N 1
ATOM 1105 C CA . PHE A 1 142 ? -0.215 0.976 -1.695 1.00 93.38 142 PHE A CA 1
ATOM 1106 C C . PHE A 1 142 ? -1.239 1.033 -2.822 1.00 93.38 142 PHE A C 1
ATOM 1108 O O . PHE A 1 142 ? -2.433 0.802 -2.615 1.00 93.38 142 PHE A O 1
ATOM 1115 N N . CYS A 1 143 ? -0.750 1.323 -4.020 1.00 92.88 143 CYS A N 1
ATOM 1116 C CA . CYS A 1 143 ? -1.503 1.277 -5.259 1.00 92.88 143 CYS A CA 1
ATOM 1117 C C . CYS A 1 143 ? -1.186 -0.041 -5.958 1.00 92.88 143 CYS A C 1
ATOM 1119 O O . CYS A 1 143 ? -0.039 -0.299 -6.330 1.00 92.88 143 CYS A O 1
ATOM 1121 N N . ARG A 1 144 ? -2.205 -0.880 -6.119 1.00 87.19 144 ARG A N 1
ATOM 1122 C CA . ARG A 1 144 ? -2.074 -2.234 -6.661 1.00 87.19 144 ARG A CA 1
ATOM 1123 C C . ARG A 1 144 ? -2.977 -2.414 -7.863 1.00 87.19 144 ARG A C 1
ATOM 1125 O O . ARG A 1 144 ? -3.949 -1.682 -8.031 1.00 87.19 144 ARG A O 1
ATOM 1132 N N . THR A 1 145 ? -2.686 -3.437 -8.657 1.00 77.50 145 THR A N 1
ATOM 1133 C CA . THR A 1 145 ? -3.681 -3.964 -9.596 1.00 77.50 145 THR A CA 1
ATOM 1134 C C . THR A 1 145 ? -4.922 -4.454 -8.830 1.00 77.50 145 THR A C 1
ATOM 1136 O O . THR A 1 145 ? -4.780 -4.897 -7.684 1.00 77.50 145 THR A O 1
ATOM 1139 N N . PRO A 1 146 ? -6.127 -4.415 -9.430 1.00 80.69 146 PRO A N 1
ATOM 1140 C CA . PRO A 1 146 ? -7.349 -4.879 -8.770 1.00 80.69 146 PRO A CA 1
ATOM 1141 C C . PRO A 1 146 ? -7.242 -6.307 -8.227 1.00 80.69 146 PRO A C 1
ATOM 1143 O O . PRO A 1 146 ? -7.656 -6.584 -7.108 1.00 80.69 146 PRO A O 1
ATOM 1146 N N . GLU A 1 147 ? -6.606 -7.206 -8.974 1.00 80.06 147 GLU A N 1
ATOM 1147 C CA . GLU A 1 147 ? -6.394 -8.598 -8.560 1.00 80.06 147 GLU A CA 1
ATOM 1148 C C . GLU A 1 147 ? -5.528 -8.708 -7.300 1.00 80.06 147 GLU A C 1
ATOM 1150 O O . GLU A 1 147 ? -5.887 -9.420 -6.364 1.00 80.06 147 GLU A O 1
ATOM 1155 N N . LEU A 1 148 ? -4.407 -7.975 -7.244 1.00 79.00 148 LEU A N 1
ATOM 1156 C CA . LEU A 1 148 ? -3.565 -7.938 -6.049 1.00 79.00 148 LEU A CA 1
ATOM 1157 C C . LEU A 1 148 ? -4.311 -7.292 -4.878 1.00 79.00 148 LEU A C 1
ATOM 1159 O O . LEU A 1 148 ? -4.203 -7.760 -3.749 1.00 79.00 148 LEU A O 1
ATOM 1163 N N . PHE A 1 149 ? -5.096 -6.245 -5.129 1.00 84.44 149 PHE A N 1
ATOM 1164 C CA . PHE A 1 149 ? -5.916 -5.604 -4.104 1.00 84.44 149 PHE A CA 1
ATOM 1165 C C . PHE A 1 149 ? -6.912 -6.580 -3.464 1.00 84.44 149 PHE A C 1
ATOM 1167 O O . PHE A 1 149 ? -6.963 -6.680 -2.238 1.00 84.44 149 PHE A O 1
ATOM 1174 N N . GLU A 1 150 ? -7.649 -7.338 -4.279 1.00 86.25 150 GLU A N 1
ATOM 1175 C CA . GLU A 1 150 ? -8.596 -8.348 -3.791 1.00 86.25 150 GLU A CA 1
ATOM 1176 C C . GLU A 1 150 ? -7.884 -9.484 -3.056 1.00 86.25 150 GLU A C 1
ATOM 1178 O O . GLU A 1 150 ? -8.331 -9.894 -1.984 1.00 86.25 150 GLU A O 1
ATOM 1183 N N . TYR A 1 151 ? -6.742 -9.946 -3.578 1.00 83.75 151 TYR A N 1
ATOM 1184 C CA . TYR A 1 151 ? -5.912 -10.940 -2.900 1.00 83.75 151 TYR A CA 1
ATOM 1185 C C . TYR A 1 151 ? -5.510 -10.474 -1.497 1.00 83.75 151 TYR A C 1
ATOM 1187 O O . TYR A 1 151 ? -5.687 -11.219 -0.538 1.00 83.75 151 TYR A O 1
ATOM 1195 N N . PHE A 1 152 ? -5.031 -9.235 -1.341 1.00 80.81 152 PHE A N 1
ATOM 1196 C CA . PHE A 1 152 ? -4.612 -8.718 -0.036 1.00 80.81 152 PHE A CA 1
ATOM 1197 C C . PHE A 1 152 ? -5.779 -8.536 0.937 1.00 80.81 152 PHE A C 1
ATOM 1199 O O . PHE A 1 152 ? -5.615 -8.804 2.128 1.00 80.81 152 PHE A O 1
ATOM 1206 N N . ILE A 1 153 ? -6.953 -8.110 0.464 1.00 83.31 153 ILE A N 1
ATOM 1207 C CA . ILE A 1 153 ? -8.152 -8.045 1.309 1.00 83.31 153 ILE A CA 1
ATOM 1208 C C . ILE A 1 153 ? -8.557 -9.452 1.753 1.00 83.31 153 ILE A C 1
ATOM 1210 O O . ILE A 1 153 ? -8.756 -9.666 2.951 1.00 83.31 153 ILE A O 1
ATOM 1214 N N . SER A 1 154 ? -8.645 -10.408 0.820 1.00 81.75 154 SER A N 1
ATOM 1215 C CA . SER A 1 154 ? -9.029 -11.794 1.118 1.00 81.75 154 SER A CA 1
ATOM 1216 C C . SER A 1 154 ? -8.034 -12.457 2.063 1.00 81.75 154 SER A C 1
ATOM 1218 O O . SER A 1 154 ? -8.445 -12.960 3.101 1.00 81.75 154 SER A O 1
ATOM 1220 N N . ASP A 1 155 ? -6.729 -12.366 1.785 1.00 78.31 155 ASP A N 1
ATOM 1221 C CA . ASP A 1 155 ? -5.662 -12.864 2.662 1.00 78.31 155 ASP A CA 1
ATOM 1222 C C . ASP A 1 155 ? -5.776 -12.266 4.065 1.00 78.31 155 ASP A C 1
ATOM 1224 O O . ASP A 1 155 ? -5.643 -12.970 5.063 1.00 78.31 155 ASP A O 1
ATOM 1228 N N . LYS A 1 156 ? -6.073 -10.966 4.184 1.00 74.50 156 LYS A N 1
ATOM 1229 C CA . LYS A 1 156 ? -6.242 -10.334 5.497 1.00 74.50 156 LYS A CA 1
ATOM 1230 C C . LYS A 1 156 ? -7.466 -10.866 6.223 1.00 74.50 156 LYS A C 1
ATOM 1232 O O . LYS A 1 156 ? -7.332 -11.245 7.388 1.00 74.50 156 LYS A O 1
ATOM 1237 N N . TYR A 1 157 ? -8.610 -10.962 5.552 1.00 73.06 157 TYR A N 1
ATOM 1238 C CA . TYR A 1 157 ? -9.792 -11.615 6.109 1.00 73.06 157 TYR A CA 1
ATOM 1239 C C . TYR A 1 157 ? -9.472 -13.059 6.535 1.00 73.06 157 TYR A C 1
ATOM 1241 O O . TYR A 1 157 ? -9.649 -13.407 7.698 1.00 73.06 157 TYR A O 1
ATOM 1249 N N . GLU A 1 158 ? -8.930 -13.893 5.657 1.00 72.56 158 GLU A N 1
ATOM 1250 C CA . GLU A 1 158 ? -8.600 -15.294 5.939 1.00 72.56 158 GLU A CA 1
ATOM 1251 C C . GLU A 1 158 ? -7.551 -15.449 7.046 1.00 72.56 158 GLU A C 1
ATOM 1253 O O . GLU A 1 158 ? -7.684 -16.315 7.911 1.00 72.56 158 GLU A O 1
ATOM 1258 N N . SER A 1 159 ? -6.542 -14.581 7.100 1.00 68.56 159 SER A N 1
ATOM 1259 C CA . SER A 1 159 ? -5.523 -14.612 8.153 1.00 68.56 159 SER A CA 1
ATOM 1260 C C . SER A 1 159 ? -6.112 -14.353 9.544 1.00 68.56 159 SER A C 1
ATOM 1262 O O . SER A 1 159 ? -5.649 -14.950 10.517 1.00 68.56 159 SER A O 1
ATOM 1264 N N . VAL A 1 160 ? -7.153 -13.515 9.633 1.00 66.44 160 VAL A N 1
ATOM 1265 C CA . VAL A 1 160 ? -7.851 -13.187 10.885 1.00 66.44 160 VAL A CA 1
ATOM 1266 C C . VAL A 1 160 ? -8.944 -14.214 11.206 1.00 66.44 160 VAL A C 1
ATOM 1268 O O . VAL A 1 160 ? -9.116 -14.595 12.364 1.00 66.44 160 VAL A O 1
ATOM 1271 N N . TYR A 1 161 ? -9.697 -14.674 10.202 1.00 62.25 161 TYR A N 1
ATOM 1272 C CA . TYR A 1 161 ? -10.894 -15.499 10.390 1.00 62.25 161 TYR A CA 1
ATOM 1273 C C . TYR A 1 161 ? -10.685 -17.003 10.191 1.00 62.25 161 TYR A C 1
ATOM 1275 O O . TYR A 1 161 ? -11.448 -17.765 10.788 1.00 62.25 161 TYR A O 1
ATOM 1283 N N . GLY A 1 162 ? -9.730 -17.406 9.352 1.00 53.16 162 GLY A N 1
ATOM 1284 C CA . GLY A 1 162 ? -9.600 -18.749 8.774 1.00 53.16 162 GLY A CA 1
ATOM 1285 C C . GLY A 1 162 ? -8.449 -19.600 9.315 1.00 53.16 162 GLY A C 1
ATOM 1286 O O . GLY A 1 162 ? -8.390 -20.789 9.020 1.00 53.16 162 GLY A O 1
ATOM 1287 N N . ARG A 1 163 ? -7.558 -19.059 10.157 1.00 57.62 163 ARG A N 1
ATOM 1288 C CA . ARG A 1 163 ? -6.517 -19.855 10.841 1.00 57.62 163 ARG A CA 1
ATOM 1289 C C . ARG A 1 163 ? -7.067 -20.614 12.058 1.00 57.62 163 ARG A C 1
ATOM 1291 O O . ARG A 1 163 ? -6.518 -20.528 13.157 1.00 57.62 163 ARG A O 1
ATOM 1298 N N . GLU A 1 164 ? -8.130 -21.390 11.865 1.00 50.03 164 GLU A N 1
ATOM 1299 C CA . GLU A 1 164 ? -8.542 -22.443 12.801 1.00 50.03 164 GLU A CA 1
ATOM 1300 C C . GLU A 1 164 ? -7.530 -23.600 12.698 1.00 50.03 164 GLU A C 1
ATOM 1302 O O . GLU A 1 164 ? -7.719 -24.559 11.961 1.00 50.03 164 GLU A O 1
ATOM 1307 N N . GLY A 1 165 ? -6.380 -23.476 13.365 1.00 46.47 165 GLY A N 1
ATOM 1308 C CA . GLY A 1 165 ? -5.344 -24.521 13.308 1.00 46.47 165 GLY A CA 1
ATOM 1309 C C . GLY A 1 165 ? -3.998 -24.175 13.942 1.00 46.47 165 GLY A C 1
ATOM 1310 O O . GLY A 1 165 ? -3.213 -25.071 14.233 1.00 46.47 165 GLY A O 1
ATOM 1311 N N . HIS A 1 166 ? -3.729 -22.898 14.223 1.00 51.94 166 HIS A N 1
ATOM 1312 C CA . HIS A 1 166 ? -2.468 -22.458 14.829 1.00 51.94 166 HIS A CA 1
ATOM 1313 C C . HIS A 1 166 ? -2.603 -22.142 16.323 1.00 51.94 166 HIS A C 1
ATOM 1315 O O . HIS A 1 166 ? -2.293 -21.028 16.698 1.00 51.94 166 HIS A O 1
ATOM 1321 N N . ASN A 1 167 ? -3.095 -23.049 17.182 1.00 50.75 167 ASN A N 1
ATOM 1322 C CA . ASN A 1 167 ? -3.174 -22.863 18.655 1.00 50.75 167 ASN A CA 1
ATOM 1323 C C . ASN A 1 167 ? -3.743 -21.511 19.164 1.00 50.75 167 ASN A C 1
ATOM 1325 O O . ASN A 1 167 ? -3.611 -21.183 20.344 1.00 50.75 167 ASN A O 1
ATOM 1329 N N . ASN A 1 168 ? -4.387 -20.730 18.298 1.00 63.31 168 ASN A N 1
ATOM 1330 C CA . ASN A 1 168 ? -4.821 -19.381 18.594 1.00 63.31 168 ASN A CA 1
ATOM 1331 C C . ASN A 1 168 ? -6.251 -19.455 19.108 1.00 63.31 168 ASN A C 1
ATOM 1333 O O . ASN A 1 168 ? -7.134 -19.987 18.433 1.00 63.31 168 ASN A O 1
ATOM 1337 N N . ALA A 1 169 ? -6.500 -18.901 20.292 1.00 67.44 169 ALA A N 1
ATOM 1338 C CA . ALA A 1 169 ? -7.869 -18.703 20.742 1.00 67.44 169 ALA A CA 1
ATOM 1339 C C . ALA A 1 169 ? -8.454 -17.517 19.966 1.00 67.44 169 ALA A C 1
ATOM 1341 O O . ALA A 1 169 ? -7.954 -16.395 20.086 1.00 67.44 169 ALA A O 1
ATOM 1342 N N . ILE A 1 170 ? -9.487 -17.779 19.162 1.00 80.38 170 ILE A N 1
ATOM 1343 C CA . ILE A 1 170 ? -10.198 -16.764 18.381 1.00 80.38 170 ILE A CA 1
ATOM 1344 C C . ILE A 1 170 ? -11.600 -16.590 18.966 1.00 80.38 170 ILE A C 1
ATOM 1346 O O . ILE A 1 170 ? -12.358 -17.554 19.069 1.00 80.38 170 ILE A O 1
ATOM 1350 N N . LYS A 1 171 ? -11.968 -15.354 19.315 1.00 82.88 171 LYS A N 1
ATOM 1351 C CA . LYS A 1 171 ? -13.337 -14.984 19.706 1.00 82.88 171 LYS A CA 1
ATOM 1352 C C . LYS A 1 171 ? -13.865 -13.930 18.742 1.00 82.88 171 LYS A C 1
ATOM 1354 O O . LYS A 1 171 ? -13.197 -12.927 18.518 1.00 82.88 171 LYS A O 1
ATOM 1359 N N . LYS A 1 172 ? -15.055 -14.154 18.186 1.00 84.94 172 LYS A N 1
ATOM 1360 C CA . LYS A 1 172 ? -15.702 -13.258 17.217 1.00 84.94 172 LYS A CA 1
ATOM 1361 C C . LYS A 1 172 ? -16.978 -12.687 17.828 1.00 84.94 172 LYS A C 1
ATOM 1363 O O . LYS A 1 172 ? -17.778 -13.436 18.382 1.00 84.94 172 LYS A O 1
ATOM 1368 N N . GLU A 1 173 ? -17.172 -11.382 17.703 1.00 89.19 173 GLU A N 1
ATOM 1369 C CA . GLU A 1 173 ? -18.343 -10.662 18.206 1.00 89.19 173 GLU A CA 1
ATOM 1370 C C . GLU A 1 173 ? -18.837 -9.677 17.145 1.00 89.19 173 GLU A C 1
ATOM 1372 O O . GLU A 1 173 ? -18.043 -9.046 16.447 1.00 89.19 173 GLU A O 1
ATOM 1377 N N . LYS A 1 174 ? -20.155 -9.540 17.006 1.00 88.62 174 LYS A N 1
ATOM 1378 C CA . LYS A 1 174 ? -20.764 -8.450 16.236 1.00 88.62 174 LYS A CA 1
ATOM 1379 C C . LYS A 1 174 ? -21.100 -7.323 17.200 1.00 88.62 174 LYS A C 1
ATOM 1381 O O . LYS A 1 174 ? -21.678 -7.586 18.252 1.00 88.62 174 LYS A O 1
ATOM 1386 N N . VAL A 1 175 ? -20.738 -6.096 16.844 1.00 88.94 175 VAL A N 1
ATOM 1387 C CA . VAL A 1 175 ? -20.979 -4.908 17.669 1.00 88.94 175 VAL A CA 1
ATOM 1388 C C . VAL A 1 175 ? -21.747 -3.859 16.876 1.00 88.94 175 VAL A C 1
ATOM 1390 O O . VAL A 1 175 ? -21.568 -3.730 15.666 1.00 88.94 175 VAL A O 1
ATOM 1393 N N . GLU A 1 176 ? -22.605 -3.101 17.558 1.00 86.69 176 GLU A N 1
ATOM 1394 C CA . GLU A 1 176 ? -23.374 -2.023 16.923 1.00 86.69 176 GLU A CA 1
ATOM 1395 C C . GLU A 1 176 ? -22.484 -0.854 16.483 1.00 86.69 176 GLU A C 1
ATOM 1397 O O . GLU A 1 176 ? -22.772 -0.220 15.468 1.00 86.69 176 GLU A O 1
ATOM 1402 N N . ASP A 1 177 ? -21.379 -0.594 17.197 1.00 89.19 177 ASP A N 1
ATOM 1403 C CA . ASP A 1 177 ? -20.390 0.414 16.802 1.00 89.19 177 ASP A CA 1
ATOM 1404 C C . ASP A 1 177 ? -19.905 0.140 15.373 1.00 89.19 177 ASP A C 1
ATOM 1406 O O . ASP A 1 177 ? -19.250 -0.868 15.102 1.00 89.19 177 ASP A O 1
ATOM 1410 N N . ARG A 1 178 ? -20.282 1.033 14.448 1.00 88.31 178 ARG A N 1
ATOM 1411 C CA . ARG A 1 178 ? -20.003 0.941 13.002 1.00 88.31 178 ARG A CA 1
ATOM 1412 C C . ARG A 1 178 ? -20.491 -0.364 12.354 1.00 88.31 178 ARG A C 1
ATOM 1414 O O . ARG A 1 178 ? -19.991 -0.727 11.292 1.00 88.31 178 ARG A O 1
ATOM 1421 N N . ASN A 1 179 ? -21.455 -1.058 12.973 1.00 89.81 179 ASN A N 1
ATOM 1422 C CA . ASN A 1 179 ? -21.908 -2.397 12.575 1.00 89.81 179 ASN A CA 1
ATOM 1423 C C . ASN A 1 179 ? -20.725 -3.363 12.340 1.00 89.81 179 ASN A C 1
ATOM 1425 O O . ASN A 1 179 ? -20.676 -4.119 11.363 1.00 89.81 179 ASN A O 1
ATOM 1429 N N . ALA A 1 180 ? -19.712 -3.259 13.200 1.00 91.81 180 ALA A N 1
ATOM 1430 C CA . ALA A 1 180 ? -18.438 -3.916 13.004 1.00 91.81 180 ALA A CA 1
ATOM 1431 C C . ALA A 1 180 ? -18.437 -5.368 13.492 1.00 91.81 180 ALA A C 1
ATOM 1433 O O . ALA A 1 180 ? -19.260 -5.822 14.292 1.00 91.81 180 ALA A O 1
ATOM 1434 N N . THR A 1 181 ? -17.441 -6.107 13.019 1.00 90.75 181 THR A N 1
ATOM 1435 C CA . THR A 1 181 ? -17.053 -7.394 13.587 1.00 90.75 181 THR A CA 1
ATOM 1436 C C . THR A 1 181 ? -15.781 -7.201 14.385 1.00 90.75 181 THR A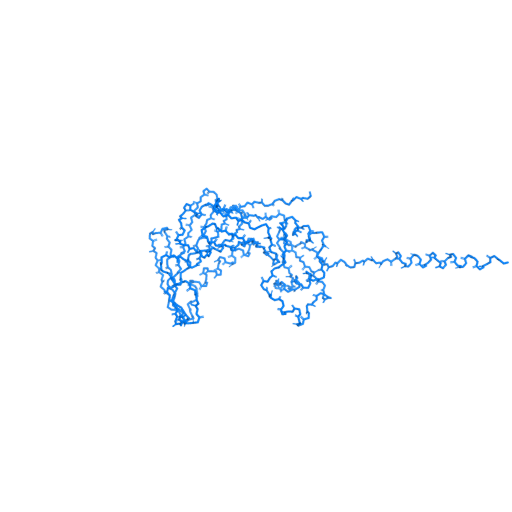 C 1
ATOM 1438 O O . THR A 1 181 ? -14.777 -6.748 13.841 1.00 90.75 181 THR A O 1
ATOM 1441 N N . VAL A 1 182 ? -15.813 -7.574 15.656 1.00 91.81 182 VAL A N 1
ATOM 1442 C CA . VAL A 1 182 ? -14.637 -7.604 16.517 1.00 91.81 182 VAL A CA 1
ATOM 1443 C C . VAL A 1 182 ? -14.113 -9.030 16.568 1.00 91.81 182 VAL A C 1
ATOM 1445 O O . VAL A 1 182 ? -14.872 -9.978 16.773 1.00 91.81 182 VAL A O 1
ATOM 1448 N N . VAL A 1 183 ? -12.811 -9.191 16.370 1.00 90.12 183 VAL A N 1
ATOM 1449 C CA . VAL A 1 183 ? -12.117 -10.472 16.478 1.00 90.12 183 VAL A CA 1
ATOM 1450 C C . VAL A 1 183 ? -10.986 -10.324 17.477 1.00 90.12 183 VAL A C 1
ATOM 1452 O O . VAL A 1 183 ? -10.063 -9.542 17.268 1.00 90.12 183 VAL A O 1
ATOM 1455 N N . TYR A 1 184 ? -11.048 -11.086 18.558 1.00 89.12 184 TYR A N 1
ATOM 1456 C CA . TYR A 1 184 ? -9.953 -11.217 19.507 1.00 89.12 184 TYR A CA 1
ATOM 1457 C C . TYR A 1 184 ? -9.121 -12.429 19.126 1.00 89.12 184 TYR A C 1
ATOM 1459 O O . TYR A 1 184 ? -9.671 -13.514 18.926 1.00 89.12 184 TYR A O 1
ATOM 1467 N N . VAL A 1 185 ? -7.808 -12.241 19.039 1.00 86.38 185 VAL A N 1
ATOM 1468 C CA . VAL A 1 185 ? -6.857 -13.288 18.672 1.00 86.38 185 VAL A CA 1
ATOM 1469 C C . VAL A 1 185 ? -5.777 -13.345 19.735 1.00 86.38 185 VAL A C 1
ATOM 1471 O O . VAL A 1 185 ? -5.101 -12.356 20.005 1.00 86.38 185 VAL A O 1
ATOM 1474 N N . LYS A 1 186 ? -5.594 -14.517 20.333 1.00 84.69 186 LYS A N 1
ATOM 1475 C CA . LYS A 1 186 ? -4.454 -14.790 21.204 1.00 84.69 186 LYS A CA 1
ATOM 1476 C C . LYS A 1 186 ? -3.459 -15.667 20.468 1.00 84.69 186 LYS A C 1
ATOM 1478 O O . LYS A 1 186 ? -3.833 -16.755 20.043 1.00 84.69 186 LYS A O 1
ATOM 1483 N N . THR A 1 187 ? -2.224 -15.198 20.353 1.00 80.44 187 THR A N 1
ATOM 1484 C CA . THR A 1 187 ? -1.093 -15.944 19.800 1.00 80.44 187 THR A CA 1
ATOM 1485 C C . THR A 1 187 ? -0.077 -16.276 20.890 1.00 80.44 187 THR A C 1
ATOM 1487 O O . THR A 1 187 ? -0.201 -15.850 22.041 1.00 80.44 187 THR A O 1
ATOM 1490 N N . ASP A 1 188 ? 0.953 -17.032 20.527 1.00 81.25 188 ASP A N 1
ATOM 1491 C CA . ASP A 1 188 ? 2.145 -17.276 21.343 1.00 81.25 188 ASP A CA 1
ATOM 1492 C C . ASP A 1 188 ? 2.946 -15.996 21.649 1.00 81.25 188 ASP A C 1
ATOM 1494 O O . ASP A 1 188 ? 3.733 -15.970 22.594 1.00 81.25 188 ASP A O 1
ATOM 1498 N N . ARG A 1 189 ? 2.736 -14.925 20.872 1.00 80.88 189 ARG A N 1
ATOM 1499 C CA . ARG A 1 189 ? 3.481 -13.660 20.974 1.00 80.88 189 ARG A CA 1
ATOM 1500 C C . ARG A 1 189 ? 2.670 -12.506 21.547 1.00 80.88 189 ARG A C 1
ATOM 1502 O O . ARG A 1 189 ? 3.254 -11.622 22.176 1.00 80.88 189 ARG A O 1
ATOM 1509 N N . ALA A 1 190 ? 1.359 -12.469 21.320 1.00 85.56 190 ALA A N 1
ATOM 1510 C CA . ALA A 1 190 ? 0.534 -11.319 21.672 1.00 85.56 190 ALA A CA 1
ATOM 1511 C C . ALA A 1 190 ? -0.952 -11.660 21.840 1.00 85.56 190 ALA A C 1
ATOM 1513 O O . ALA A 1 190 ? -1.457 -12.658 21.330 1.00 85.56 190 ALA A O 1
ATOM 1514 N N . GLU A 1 191 ? -1.665 -10.769 22.518 1.00 88.75 191 GLU A N 1
ATOM 1515 C CA . GLU A 1 191 ? -3.120 -10.677 22.490 1.00 88.75 191 GLU A CA 1
ATOM 1516 C C . GLU A 1 191 ? -3.500 -9.479 21.618 1.00 88.75 191 GLU A C 1
ATOM 1518 O O . GLU A 1 191 ? -3.020 -8.360 21.820 1.00 88.75 191 GLU A O 1
ATOM 1523 N N . LEU A 1 192 ? -4.339 -9.735 20.622 1.00 89.62 192 LEU A N 1
ATOM 1524 C CA . LEU A 1 192 ? -4.704 -8.805 19.564 1.00 89.62 192 LEU A CA 1
ATOM 1525 C C . LEU A 1 192 ? -6.221 -8.641 19.514 1.00 89.62 192 LEU A C 1
ATOM 1527 O O . LEU A 1 192 ? -6.981 -9.560 19.836 1.00 89.62 192 LEU A O 1
ATOM 1531 N N . LYS A 1 193 ? -6.657 -7.471 19.058 1.00 91.75 193 LYS A N 1
ATOM 1532 C CA . LYS A 1 193 ? -8.045 -7.192 18.697 1.00 91.75 193 LYS A CA 1
ATOM 1533 C C . LYS A 1 193 ? -8.070 -6.592 17.299 1.00 91.75 193 LYS A C 1
ATOM 1535 O O . LYS A 1 193 ? -7.343 -5.647 17.022 1.00 91.75 193 LYS A O 1
ATOM 1540 N N . HIS A 1 194 ? -8.942 -7.112 16.453 1.00 91.94 194 HIS A N 1
ATOM 1541 C CA . HIS A 1 194 ? -9.221 -6.587 15.125 1.00 91.94 194 HIS A CA 1
ATOM 1542 C C . HIS A 1 194 ? -10.664 -6.099 15.098 1.00 91.94 194 HIS A C 1
ATOM 1544 O O . HIS A 1 194 ? -11.558 -6.819 15.541 1.00 91.94 194 HIS A O 1
ATOM 1550 N N . ILE A 1 195 ? -10.905 -4.893 14.593 1.00 93.38 195 ILE A N 1
ATOM 1551 C CA . ILE A 1 195 ? -12.254 -4.387 14.329 1.00 93.38 195 ILE A CA 1
ATOM 1552 C C . ILE A 1 195 ? -12.382 -4.187 12.828 1.00 93.38 195 ILE A C 1
ATOM 1554 O O . ILE A 1 195 ? -11.595 -3.458 12.228 1.00 93.38 195 ILE A O 1
ATOM 1558 N N . ILE A 1 196 ? -13.362 -4.858 12.229 1.00 93.06 196 ILE A N 1
ATOM 1559 C CA . ILE A 1 196 ? -13.526 -4.917 10.780 1.00 93.06 196 ILE A CA 1
ATOM 1560 C C . ILE A 1 196 ? -14.932 -4.475 10.415 1.00 93.06 196 ILE A C 1
ATOM 1562 O O . ILE A 1 196 ? -15.918 -5.023 10.916 1.00 93.06 196 ILE A O 1
ATOM 1566 N N . TYR A 1 197 ? -15.023 -3.476 9.550 1.00 94.69 197 TYR A N 1
ATOM 1567 C CA . TYR A 1 197 ? -16.290 -2.935 9.080 1.00 94.69 197 TYR A CA 1
ATOM 1568 C C . TYR A 1 197 ? -16.130 -2.325 7.694 1.00 94.69 197 TYR A C 1
ATOM 1570 O O . TYR A 1 197 ? -15.032 -1.962 7.272 1.00 94.69 197 TYR A O 1
ATOM 1578 N N . SER A 1 198 ? -17.254 -2.178 7.006 1.00 95.44 198 SER A N 1
ATOM 1579 C CA . SER A 1 198 ? -17.311 -1.534 5.702 1.00 95.44 198 SER A CA 1
ATOM 1580 C C . SER A 1 198 ? -18.408 -0.484 5.692 1.00 95.44 198 SER A C 1
ATOM 1582 O O . SER A 1 198 ? -19.412 -0.606 6.395 1.00 95.44 198 SER A O 1
ATOM 1584 N N . PHE A 1 199 ? -18.212 0.556 4.896 1.00 96.12 199 PHE A N 1
ATOM 1585 C CA . PHE A 1 199 ? -19.203 1.602 4.682 1.00 96.12 199 PHE A CA 1
ATOM 1586 C C . PHE A 1 199 ? -19.075 2.168 3.268 1.00 96.12 199 PHE A C 1
ATOM 1588 O O . PHE A 1 199 ? -18.108 1.892 2.557 1.00 96.12 199 PHE A O 1
ATOM 1595 N N . GLN A 1 200 ? -20.063 2.956 2.859 1.00 95.94 200 GLN A N 1
ATOM 1596 C CA . GLN A 1 200 ? -20.123 3.553 1.532 1.00 95.94 200 GLN A CA 1
ATOM 1597 C C . GLN A 1 200 ? -20.451 5.042 1.647 1.00 95.94 200 GLN A C 1
ATOM 1599 O O . GLN A 1 200 ? -21.295 5.428 2.454 1.00 95.94 200 GLN A O 1
ATOM 1604 N N . GLU A 1 201 ? -19.790 5.862 0.834 1.00 93.88 201 GLU A N 1
ATOM 1605 C CA . GLU A 1 201 ? -20.040 7.299 0.693 1.00 93.88 201 GLU A CA 1
ATOM 1606 C C . GLU A 1 201 ? -20.161 7.603 -0.806 1.00 93.88 201 GLU A C 1
ATOM 1608 O O . GLU A 1 201 ? -19.189 7.523 -1.559 1.00 93.88 201 GLU A O 1
ATOM 1613 N N . GLY A 1 202 ? -21.384 7.868 -1.271 1.00 92.25 202 GLY A N 1
ATOM 1614 C CA . GLY A 1 202 ? -21.667 7.983 -2.701 1.00 92.25 202 GLY A CA 1
ATOM 1615 C C . GLY A 1 202 ? -21.282 6.710 -3.469 1.00 92.25 202 GLY A C 1
ATOM 1616 O O . GLY A 1 202 ? -21.854 5.642 -3.244 1.00 92.25 202 GLY A O 1
ATOM 1617 N N . GLN A 1 203 ? -20.324 6.833 -4.392 1.00 92.62 203 GLN A N 1
ATOM 1618 C CA . GLN A 1 203 ? -19.798 5.722 -5.201 1.00 92.62 203 GLN A CA 1
ATOM 1619 C C . GLN A 1 203 ? -18.552 5.061 -4.594 1.00 92.62 203 GLN A C 1
ATOM 1621 O O . GLN A 1 203 ? -18.123 4.014 -5.081 1.00 92.62 203 GLN A O 1
ATOM 1626 N N . THR A 1 204 ? -17.989 5.636 -3.529 1.00 95.56 204 THR A N 1
ATOM 1627 C CA . THR A 1 204 ? -16.780 5.113 -2.899 1.00 95.56 204 THR A CA 1
ATOM 1628 C C . THR A 1 204 ? -17.139 4.109 -1.810 1.00 95.56 204 THR A C 1
ATOM 1630 O O . THR A 1 204 ? -17.916 4.397 -0.897 1.00 95.56 204 THR A O 1
ATOM 1633 N N . GLN A 1 205 ? -16.553 2.921 -1.901 1.00 96.31 205 GLN A N 1
ATOM 1634 C CA . GLN A 1 205 ? -16.649 1.864 -0.906 1.00 96.31 205 GLN A CA 1
ATOM 1635 C C . GLN A 1 205 ? -15.383 1.833 -0.056 1.00 96.31 205 GLN A C 1
ATOM 1637 O O . GLN A 1 205 ? -14.265 1.937 -0.564 1.00 96.31 205 GLN A O 1
ATOM 1642 N N . TYR A 1 206 ? -15.576 1.633 1.240 1.00 96.25 206 TYR A N 1
ATOM 1643 C CA . TYR A 1 206 ? -14.515 1.571 2.227 1.00 96.25 206 TYR A CA 1
ATOM 1644 C C . TYR A 1 206 ? -14.610 0.253 2.976 1.00 96.25 206 TYR A C 1
ATOM 1646 O O . TYR A 1 206 ? -15.674 -0.100 3.485 1.00 96.25 206 TYR A O 1
ATOM 1654 N N . THR A 1 207 ? -13.490 -0.450 3.087 1.00 95.31 207 THR A N 1
ATOM 1655 C CA . THR A 1 207 ? -13.329 -1.563 4.025 1.00 95.31 207 THR A CA 1
ATOM 1656 C C . THR A 1 207 ? -12.203 -1.220 4.980 1.00 95.31 207 THR A C 1
ATOM 1658 O O . THR A 1 207 ? -11.103 -0.864 4.560 1.00 95.31 207 THR A O 1
ATOM 1661 N N . VAL A 1 208 ? -12.490 -1.292 6.273 1.00 96.06 208 VAL A N 1
ATOM 1662 C CA . VAL A 1 208 ? -11.592 -0.840 7.330 1.00 96.06 208 VAL A CA 1
ATOM 1663 C C . VAL A 1 208 ? -11.223 -2.006 8.219 1.00 96.06 208 VAL A C 1
ATOM 1665 O O . VAL A 1 208 ? -12.095 -2.732 8.693 1.00 96.06 208 VAL A O 1
ATOM 1668 N N . PHE A 1 209 ? -9.929 -2.128 8.482 1.00 95.38 209 PHE A N 1
ATOM 1669 C CA . PHE A 1 209 ? -9.377 -3.000 9.503 1.00 95.38 209 PHE A CA 1
ATOM 1670 C C . PHE A 1 209 ? -8.640 -2.134 10.513 1.00 95.38 209 PHE A C 1
ATOM 1672 O O . PHE A 1 209 ? -7.626 -1.514 10.192 1.00 95.38 209 PHE A O 1
ATOM 1679 N N . GLU A 1 210 ? -9.151 -2.084 11.732 1.00 95.12 210 GLU A N 1
ATOM 1680 C CA . GLU A 1 210 ? -8.466 -1.481 12.865 1.00 95.12 210 GLU A CA 1
ATOM 1681 C C . GLU A 1 210 ? -7.777 -2.596 13.658 1.00 95.12 210 GLU A C 1
ATOM 1683 O O . GLU A 1 210 ? -8.446 -3.444 14.254 1.00 95.12 210 GLU A O 1
ATOM 1688 N N . ASP A 1 211 ? -6.447 -2.598 13.669 1.00 92.50 211 ASP A N 1
ATOM 1689 C CA . ASP A 1 211 ? -5.646 -3.574 14.401 1.00 92.50 211 ASP A CA 1
ATOM 1690 C C . ASP A 1 211 ? -5.161 -2.955 15.718 1.00 92.50 211 ASP A C 1
ATOM 1692 O O . ASP A 1 211 ? -4.540 -1.890 15.736 1.00 92.50 211 ASP A O 1
ATOM 1696 N N . TYR A 1 212 ? -5.409 -3.650 16.822 1.00 92.75 212 TYR A N 1
ATOM 1697 C CA . TYR A 1 212 ? -5.019 -3.258 18.171 1.00 92.75 212 TYR A CA 1
ATOM 1698 C C . TYR A 1 212 ? -4.118 -4.332 18.766 1.00 92.75 212 TYR A C 1
ATOM 1700 O O . TYR A 1 212 ? -4.503 -5.505 18.838 1.00 92.75 212 TYR A O 1
ATOM 1708 N N . THR A 1 213 ? -2.956 -3.927 19.270 1.00 90.31 213 THR A N 1
ATOM 1709 C CA . THR A 1 213 ? -2.172 -4.783 20.159 1.00 90.31 213 THR A CA 1
ATOM 1710 C C . THR A 1 213 ? -2.595 -4.537 21.601 1.00 90.31 213 THR A C 1
ATOM 1712 O O . THR A 1 213 ? -2.347 -3.465 22.151 1.00 90.31 213 THR A O 1
ATOM 1715 N N . LEU A 1 214 ? -3.227 -5.536 22.222 1.00 90.00 214 LEU A N 1
ATOM 1716 C CA . LEU A 1 214 ? -3.715 -5.450 23.601 1.00 90.00 214 LEU A CA 1
ATOM 1717 C C . LEU A 1 214 ? -2.629 -5.797 24.618 1.00 90.00 214 LEU A C 1
ATOM 1719 O O . LEU A 1 214 ? -2.603 -5.244 25.715 1.00 90.00 214 LEU A O 1
ATOM 1723 N N . LYS A 1 215 ? -1.747 -6.738 24.271 1.00 87.94 215 LYS A N 1
ATOM 1724 C CA . LYS A 1 215 ? -0.663 -7.195 25.143 1.00 87.94 215 LYS A CA 1
ATOM 1725 C C . LYS A 1 215 ? 0.385 -7.965 24.346 1.00 87.94 215 LYS A C 1
ATOM 1727 O O . LYS A 1 215 ? 0.027 -8.742 23.469 1.00 87.94 215 LYS A O 1
ATOM 1732 N N . TYR A 1 216 ? 1.658 -7.831 24.710 1.00 85.12 216 TYR A N 1
ATOM 1733 C CA . TYR A 1 216 ? 2.714 -8.763 24.299 1.00 85.12 216 TYR A CA 1
ATOM 1734 C C . TYR A 1 216 ? 2.966 -9.805 25.390 1.00 85.12 216 TYR A C 1
ATOM 1736 O O . TYR A 1 216 ? 2.880 -9.501 26.582 1.00 85.12 216 TYR A O 1
ATOM 1744 N N . VAL A 1 217 ? 3.289 -11.035 24.987 1.00 82.25 217 VAL A N 1
ATOM 1745 C CA . VAL A 1 217 ? 3.687 -12.104 25.917 1.00 82.25 217 VAL A CA 1
ATOM 1746 C C . VAL A 1 217 ? 5.028 -11.768 26.577 1.00 82.25 217 VAL A C 1
ATOM 1748 O O . VAL A 1 217 ? 5.161 -11.946 27.785 1.00 82.25 217 VAL A O 1
ATOM 1751 N N . ASP A 1 218 ? 5.964 -11.190 25.818 1.00 81.06 218 ASP A N 1
ATOM 1752 C CA . ASP A 1 218 ? 7.199 -10.587 26.328 1.00 81.06 218 ASP A CA 1
ATOM 1753 C C . ASP A 1 218 ? 7.288 -9.101 25.921 1.00 81.06 218 ASP A C 1
ATOM 1755 O O . ASP A 1 218 ? 7.689 -8.787 24.796 1.00 81.06 218 ASP A O 1
ATOM 1759 N N . PRO A 1 219 ? 6.923 -8.167 26.817 1.00 71.56 219 PRO A N 1
ATOM 1760 C CA . PRO A 1 219 ? 6.985 -6.731 26.548 1.00 71.56 219 PRO A CA 1
ATOM 1761 C C . PRO A 1 219 ? 8.408 -6.194 26.350 1.00 71.56 219 PRO A C 1
ATOM 1763 O O . PRO A 1 219 ? 8.576 -5.145 25.735 1.00 71.56 219 PRO A O 1
ATOM 1766 N N . SER A 1 220 ? 9.434 -6.885 26.864 1.00 73.00 220 SER A N 1
ATOM 1767 C CA . SER A 1 220 ? 10.824 -6.421 26.757 1.00 73.00 220 SER A CA 1
ATOM 1768 C C . SER A 1 220 ? 11.390 -6.571 25.341 1.00 73.00 220 SER A C 1
ATOM 1770 O O . SER A 1 220 ? 12.299 -5.838 24.957 1.00 73.00 220 SER A O 1
ATOM 1772 N N . SER A 1 221 ? 10.791 -7.461 24.546 1.00 67.25 221 SER A N 1
ATOM 1773 C CA . SER A 1 221 ? 11.181 -7.743 23.164 1.00 67.25 221 SER A CA 1
ATOM 1774 C C . SER A 1 221 ? 10.506 -6.835 22.123 1.00 67.25 221 SER A C 1
ATOM 1776 O O . SER A 1 221 ? 10.906 -6.857 20.959 1.00 67.25 221 SER A O 1
ATOM 1778 N N . TYR A 1 222 ? 9.495 -6.036 22.498 1.00 64.81 222 TYR A N 1
ATOM 1779 C CA . TYR A 1 222 ? 8.679 -5.278 21.539 1.00 64.81 222 TYR A CA 1
ATOM 1780 C C . TYR A 1 222 ? 8.333 -3.863 22.040 1.00 64.81 222 TYR A C 1
ATOM 1782 O O . TYR A 1 222 ? 7.441 -3.711 22.871 1.00 64.81 222 TYR A O 1
ATOM 1790 N N . PRO A 1 223 ? 8.954 -2.797 21.497 1.00 61.31 223 PRO A N 1
ATOM 1791 C CA . PRO A 1 223 ? 8.720 -1.413 21.929 1.00 61.31 223 PRO A CA 1
ATOM 1792 C C . PRO A 1 223 ? 7.450 -0.777 21.324 1.00 61.31 223 PRO A C 1
ATOM 1794 O O . PRO A 1 223 ? 7.361 0.444 21.208 1.00 61.31 223 PRO A O 1
ATOM 1797 N N . TYR A 1 224 ? 6.479 -1.574 20.872 1.00 67.75 224 TYR A N 1
ATOM 1798 C CA . TYR A 1 224 ? 5.299 -1.062 20.171 1.00 67.75 224 TYR A CA 1
ATOM 1799 C C . TYR A 1 224 ? 4.195 -0.611 21.137 1.00 67.75 224 TYR A C 1
ATOM 1801 O O . TYR A 1 224 ? 4.040 -1.148 22.233 1.00 67.75 224 TYR A O 1
ATOM 1809 N N . VAL A 1 225 ? 3.400 0.371 20.701 1.00 69.56 225 VAL A N 1
ATOM 1810 C CA . VAL A 1 225 ? 2.295 0.944 21.482 1.00 69.56 225 VAL A CA 1
ATOM 1811 C C . VAL A 1 225 ? 1.217 -0.114 21.736 1.00 69.56 225 VAL A C 1
ATOM 1813 O O . VAL A 1 225 ? 0.611 -0.632 20.797 1.00 69.56 225 VAL A O 1
ATOM 1816 N N . ILE A 1 226 ? 0.968 -0.396 23.015 1.00 81.06 226 ILE A N 1
ATOM 1817 C CA . ILE A 1 226 ? -0.159 -1.201 23.492 1.00 81.06 226 ILE A CA 1
ATOM 1818 C C . ILE A 1 226 ? -1.348 -0.266 23.719 1.00 81.06 226 ILE A C 1
ATOM 1820 O O . ILE A 1 226 ? -1.224 0.729 24.434 1.00 81.06 226 ILE A O 1
ATOM 1824 N N . SER A 1 227 ? -2.499 -0.575 23.126 1.00 83.31 227 SER A N 1
ATOM 1825 C CA . SER A 1 227 ? -3.729 0.187 23.346 1.00 83.31 227 SER A CA 1
ATOM 1826 C C . SER A 1 227 ? -4.962 -0.638 22.992 1.00 83.31 227 SER A C 1
ATOM 1828 O O . SER A 1 227 ? -4.994 -1.345 21.987 1.00 83.31 227 SER A O 1
ATOM 1830 N N . ASP A 1 228 ? -6.003 -0.516 23.809 1.00 86.06 228 ASP A N 1
ATOM 1831 C CA . ASP A 1 228 ? -7.336 -1.055 23.552 1.00 86.06 228 ASP A CA 1
ATOM 1832 C C . ASP A 1 228 ? -8.317 0.010 23.024 1.00 86.06 228 ASP A C 1
ATOM 1834 O O . ASP A 1 228 ? -9.406 -0.348 22.572 1.00 86.06 228 ASP A O 1
ATOM 1838 N N . VAL A 1 229 ? -7.930 1.290 23.012 1.00 89.75 229 VAL A N 1
ATOM 1839 C CA . VAL A 1 229 ? -8.767 2.415 22.552 1.00 89.75 229 VAL A CA 1
ATOM 1840 C C . VAL A 1 229 ? -8.294 2.983 21.216 1.00 89.75 229 VAL A C 1
ATOM 1842 O O . VAL A 1 229 ? -9.124 3.343 20.383 1.00 89.75 229 VAL A O 1
ATOM 1845 N N . ILE A 1 230 ? -6.981 3.041 20.985 1.00 92.75 230 ILE A N 1
ATOM 1846 C CA . ILE A 1 230 ? -6.381 3.602 19.771 1.00 92.75 230 ILE A CA 1
ATOM 1847 C C . ILE A 1 230 ? -5.767 2.455 18.962 1.00 92.75 230 ILE A C 1
ATOM 1849 O O . ILE A 1 230 ? -4.936 1.721 19.493 1.00 92.75 230 ILE A O 1
ATOM 1853 N N . PRO A 1 231 ? -6.147 2.269 17.690 1.00 93.75 231 PRO A N 1
ATOM 1854 C CA . PRO A 1 231 ? -5.572 1.209 16.878 1.00 93.75 231 PRO A CA 1
ATOM 1855 C C . PRO A 1 231 ? -4.084 1.462 16.626 1.00 93.75 231 PRO A C 1
ATOM 1857 O O . PRO A 1 231 ? -3.665 2.576 16.310 1.00 93.75 231 PRO A O 1
ATOM 1860 N N . THR A 1 232 ? -3.287 0.400 16.721 1.00 91.81 232 THR A N 1
ATOM 1861 C CA . THR A 1 232 ? -1.858 0.413 16.391 1.00 91.81 232 THR A CA 1
ATOM 1862 C C . THR A 1 232 ? -1.648 0.656 14.892 1.00 91.81 232 THR A C 1
ATOM 1864 O O . THR A 1 232 ? -0.701 1.335 14.489 1.00 91.81 232 THR A O 1
ATOM 1867 N N . VAL A 1 233 ? -2.536 0.113 14.055 1.00 92.50 233 VAL A N 1
ATOM 1868 C CA . VAL A 1 233 ? -2.593 0.397 12.617 1.00 92.50 233 VAL A CA 1
ATOM 1869 C C . VAL A 1 233 ? -4.038 0.345 12.134 1.00 92.50 233 VAL A C 1
ATOM 1871 O O . VAL A 1 233 ? -4.829 -0.482 12.582 1.00 92.50 233 VAL A O 1
ATOM 1874 N N . VAL A 1 234 ? -4.380 1.225 11.199 1.00 95.38 234 VAL A N 1
ATOM 1875 C CA . VAL A 1 234 ? -5.630 1.163 10.442 1.00 95.38 234 VAL A CA 1
ATOM 1876 C C . VAL A 1 234 ? -5.294 0.885 8.988 1.00 95.38 234 VAL A C 1
ATOM 1878 O O . VAL A 1 234 ? -4.596 1.678 8.357 1.00 95.38 234 VAL A O 1
ATOM 1881 N N . LYS A 1 235 ? -5.786 -0.236 8.459 1.00 95.56 235 LYS A N 1
ATOM 1882 C CA . LYS A 1 235 ? -5.758 -0.523 7.024 1.00 95.56 235 LYS A CA 1
ATOM 1883 C C . LYS A 1 235 ? -7.090 -0.100 6.424 1.00 95.56 235 LYS A C 1
ATOM 1885 O O . LYS A 1 235 ? -8.134 -0.652 6.770 1.00 95.56 235 LYS A O 1
ATOM 1890 N N . LEU A 1 236 ? -7.047 0.903 5.560 1.00 96.38 236 LEU A N 1
ATOM 1891 C CA . LEU A 1 236 ? -8.205 1.444 4.870 1.00 96.38 236 LEU A CA 1
ATOM 1892 C C . LEU A 1 236 ? -8.112 1.082 3.392 1.00 96.38 236 LEU A C 1
ATOM 1894 O O . LEU A 1 236 ? -7.277 1.611 2.662 1.00 96.38 236 LEU A O 1
ATOM 1898 N N . TYR A 1 237 ? -8.987 0.184 2.968 1.00 96.06 237 TYR A N 1
ATOM 1899 C CA . TYR A 1 237 ? -9.147 -0.222 1.583 1.00 96.06 237 TYR A CA 1
ATOM 1900 C C . TYR A 1 237 ? -10.235 0.638 0.955 1.00 96.06 237 TYR A C 1
ATOM 1902 O O . TYR A 1 237 ? -11.387 0.590 1.390 1.00 96.06 237 TYR A O 1
ATOM 1910 N N . VAL A 1 238 ? -9.866 1.432 -0.046 1.00 96.00 238 VAL A N 1
ATOM 1911 C CA . VAL A 1 238 ? -10.771 2.362 -0.724 1.00 96.00 238 VAL A CA 1
ATOM 1912 C C . VAL A 1 238 ? -10.967 1.911 -2.161 1.00 96.00 238 VAL A C 1
ATOM 1914 O O . VAL A 1 238 ? -9.991 1.648 -2.866 1.00 96.00 238 VAL A O 1
ATOM 1917 N N . ARG A 1 239 ? -12.226 1.836 -2.594 1.00 94.25 239 ARG A N 1
ATOM 1918 C CA . ARG A 1 239 ? -12.620 1.527 -3.971 1.00 94.25 239 ARG A CA 1
ATOM 1919 C C . ARG A 1 239 ? -13.561 2.596 -4.502 1.00 94.25 239 ARG A C 1
ATOM 1921 O O . ARG A 1 239 ? -14.578 2.867 -3.874 1.00 94.25 239 ARG A O 1
ATOM 1928 N N . ASN A 1 240 ? -13.253 3.162 -5.662 1.00 92.50 240 ASN A N 1
ATOM 1929 C CA . ASN A 1 240 ? -14.107 4.118 -6.361 1.00 92.50 240 ASN A CA 1
ATOM 1930 C C . ASN A 1 240 ? -14.192 3.716 -7.840 1.00 92.50 240 ASN A C 1
ATOM 1932 O O . ASN A 1 240 ? -13.251 3.932 -8.605 1.00 92.50 240 ASN A O 1
ATOM 1936 N N . GLY A 1 241 ? -15.289 3.054 -8.219 1.00 88.62 241 GLY A N 1
ATOM 1937 C CA . GLY A 1 241 ? -15.380 2.353 -9.502 1.00 88.62 241 GLY A CA 1
ATOM 1938 C C . GLY A 1 241 ? -14.318 1.253 -9.609 1.00 88.62 241 GLY A C 1
ATOM 1939 O O . GLY A 1 241 ? -14.191 0.428 -8.703 1.00 88.62 241 GLY A O 1
ATOM 1940 N N . ASP A 1 242 ? -13.535 1.285 -10.688 1.00 85.94 242 ASP A N 1
ATOM 1941 C CA . ASP A 1 242 ? -12.449 0.329 -10.955 1.00 85.94 242 ASP A CA 1
ATOM 1942 C C . ASP A 1 242 ? -11.131 0.688 -10.245 1.00 85.94 242 ASP A C 1
ATOM 1944 O O . ASP A 1 242 ? -10.153 -0.057 -10.308 1.00 85.94 242 ASP A O 1
ATOM 1948 N N . TYR A 1 243 ? -11.081 1.836 -9.563 1.00 90.12 243 TYR A N 1
ATOM 1949 C CA . TYR A 1 243 ? -9.881 2.308 -8.881 1.00 90.12 243 TYR A CA 1
ATOM 1950 C C . TYR A 1 243 ? -9.845 1.820 -7.439 1.00 90.12 243 TYR A C 1
ATOM 1952 O O . TYR A 1 243 ? -10.803 2.006 -6.685 1.00 90.12 243 TYR A O 1
ATOM 1960 N N . CYS A 1 244 ? -8.718 1.236 -7.039 1.00 92.31 244 CYS A N 1
ATOM 1961 C CA . CYS A 1 244 ? -8.521 0.689 -5.703 1.00 92.31 244 CYS A CA 1
ATOM 1962 C C . CYS A 1 244 ? -7.170 1.090 -5.104 1.00 92.31 244 CYS A C 1
ATOM 1964 O O . CYS A 1 244 ? -6.150 1.127 -5.794 1.00 92.31 244 CYS A O 1
ATOM 1966 N N . ILE A 1 245 ? -7.161 1.368 -3.801 1.00 95.38 245 ILE A N 1
ATOM 1967 C CA . ILE A 1 245 ? -5.956 1.755 -3.063 1.00 95.38 245 ILE A CA 1
ATOM 1968 C C . ILE A 1 245 ? -6.052 1.324 -1.597 1.00 95.38 245 ILE A C 1
ATOM 1970 O O . ILE A 1 245 ? -7.136 1.316 -1.009 1.00 95.38 245 ILE A O 1
ATOM 1974 N N . GLU A 1 246 ? -4.921 0.966 -0.994 1.00 95.62 246 GLU A N 1
ATOM 1975 C CA . GLU A 1 246 ? -4.825 0.667 0.437 1.00 95.62 246 GLU A CA 1
ATO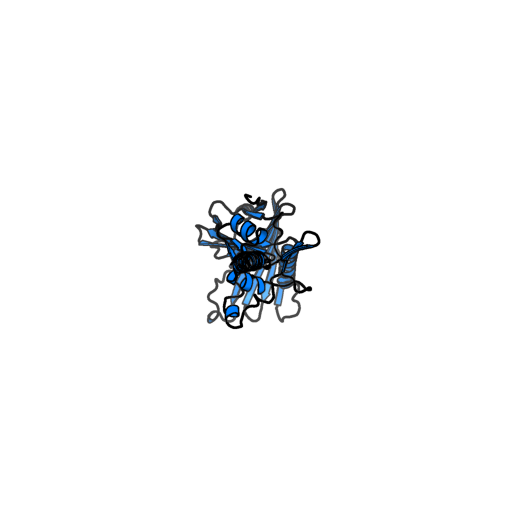M 1976 C C . GLU A 1 246 ? -4.018 1.753 1.149 1.00 95.62 246 GLU A C 1
ATOM 1978 O O . GLU A 1 246 ? -2.886 2.049 0.770 1.00 95.62 246 GLU A O 1
ATOM 1983 N N . PHE A 1 247 ? -4.554 2.288 2.242 1.00 96.00 247 PHE A N 1
ATOM 1984 C CA . PHE A 1 247 ? -3.807 3.110 3.190 1.00 96.00 247 PHE A CA 1
ATOM 1985 C C . PHE A 1 247 ? -3.498 2.291 4.444 1.00 96.00 247 PHE A C 1
ATOM 1987 O O . PHE A 1 247 ? -4.418 1.837 5.118 1.00 96.00 247 PHE A O 1
ATOM 1994 N N . GLN A 1 248 ? -2.223 2.152 4.810 1.00 95.25 248 GLN A N 1
ATOM 1995 C CA . GLN A 1 248 ? -1.809 1.634 6.119 1.00 95.25 248 GLN A CA 1
ATOM 1996 C C . GLN A 1 248 ? -1.399 2.786 7.031 1.00 95.25 248 GLN A C 1
ATOM 1998 O O . GLN A 1 248 ? -0.253 3.240 6.988 1.00 95.25 248 GLN A O 1
ATOM 2003 N N . ILE A 1 249 ? -2.332 3.255 7.855 1.00 94.94 249 ILE A N 1
ATOM 2004 C CA . ILE A 1 249 ? -2.177 4.415 8.734 1.00 94.94 249 ILE A CA 1
ATOM 2005 C C . ILE A 1 249 ? -1.676 3.961 10.107 1.00 94.94 249 ILE A C 1
ATOM 2007 O O . ILE A 1 249 ? -2.256 3.073 10.725 1.00 94.94 249 ILE A O 1
ATOM 2011 N N . ARG A 1 250 ? -0.595 4.570 10.586 1.00 92.81 250 ARG A N 1
ATOM 2012 C CA . ARG A 1 250 ? 0.122 4.243 11.826 1.00 92.81 250 ARG A CA 1
ATOM 2013 C C . ARG A 1 250 ? 0.369 5.502 12.649 1.00 92.81 250 ARG A C 1
ATOM 2015 O O . ARG A 1 250 ? 0.179 6.618 12.162 1.00 92.81 250 ARG A O 1
ATOM 2022 N N . ASP A 1 251 ? 0.842 5.297 13.877 1.00 89.88 251 ASP A N 1
ATOM 2023 C CA . ASP A 1 251 ? 1.194 6.362 14.827 1.00 89.88 251 ASP A CA 1
ATOM 2024 C C . ASP A 1 251 ? 0.013 7.306 15.103 1.00 89.88 251 ASP A C 1
ATOM 2026 O O . ASP A 1 251 ? 0.146 8.527 15.169 1.00 89.88 251 ASP A O 1
ATOM 2030 N N . LEU A 1 252 ? -1.177 6.716 15.211 1.00 90.38 252 LEU A N 1
ATOM 2031 C CA . LEU A 1 252 ? -2.412 7.421 15.514 1.00 90.38 252 LEU A CA 1
ATOM 2032 C C . LEU A 1 252 ? -2.406 7.876 16.978 1.00 90.38 252 LEU A C 1
ATOM 2034 O O . LEU A 1 252 ? -2.031 7.122 17.873 1.00 90.38 252 LEU A O 1
ATOM 2038 N N . THR A 1 253 ? -2.856 9.104 17.224 1.00 90.25 253 THR A N 1
ATOM 2039 C CA . THR A 1 253 ? -3.034 9.658 18.579 1.00 90.25 253 THR A CA 1
ATOM 2040 C C . THR A 1 253 ? -4.459 9.489 19.103 1.00 90.25 253 THR A C 1
ATOM 2042 O O . THR A 1 253 ? -4.715 9.711 20.281 1.00 90.25 253 THR A O 1
ATOM 2045 N N . GLU A 1 254 ? -5.391 9.114 18.229 1.00 92.62 254 GLU A N 1
ATOM 2046 C CA . GLU A 1 254 ? -6.797 8.859 18.529 1.00 92.62 254 GLU A CA 1
ATOM 2047 C C . GLU A 1 254 ? -7.364 7.833 17.542 1.00 92.62 254 GLU A C 1
ATOM 2049 O O . GLU A 1 254 ? -6.816 7.632 16.453 1.00 92.62 254 GLU A O 1
ATOM 2054 N N . ARG A 1 255 ? -8.473 7.178 17.903 1.00 94.56 255 ARG A N 1
ATOM 2055 C CA . ARG A 1 255 ? -9.180 6.286 16.978 1.00 94.56 255 ARG A CA 1
ATOM 2056 C C . ARG A 1 255 ? -9.811 7.114 15.849 1.00 94.56 255 ARG A C 1
ATOM 2058 O O . ARG A 1 255 ? -10.623 7.991 16.146 1.00 94.56 255 ARG A O 1
ATOM 2065 N N . PRO A 1 256 ? -9.516 6.822 14.568 1.00 94.31 256 PRO A N 1
ATOM 2066 C CA . PRO A 1 256 ? -10.075 7.559 13.440 1.00 94.31 256 PRO A CA 1
ATOM 2067 C C . PRO A 1 256 ? -11.605 7.613 13.458 1.00 94.31 256 PRO A C 1
ATOM 2069 O O . PRO A 1 256 ? -12.276 6.585 13.603 1.00 94.31 256 PRO A O 1
ATOM 2072 N N . SER A 1 257 ? -12.170 8.809 13.290 1.00 95.19 257 SER A N 1
ATOM 2073 C CA . SER A 1 257 ? -13.612 8.994 13.111 1.00 95.19 257 SER A CA 1
ATOM 2074 C C . SER A 1 257 ? -14.047 8.604 11.694 1.00 95.19 257 SER A C 1
ATOM 2076 O O . SER A 1 257 ? -13.241 8.592 10.764 1.00 95.19 257 SER A O 1
ATOM 2078 N N . MET A 1 258 ? -15.339 8.324 11.502 1.00 95.25 258 MET A N 1
ATOM 2079 C CA . MET A 1 258 ? -15.885 8.063 10.161 1.00 95.25 258 MET A CA 1
ATOM 2080 C C . MET A 1 258 ? -15.679 9.260 9.223 1.00 95.25 258 MET A C 1
ATOM 2082 O O . MET A 1 258 ? -15.274 9.079 8.081 1.00 95.25 258 MET A O 1
ATOM 2086 N N . GLU A 1 259 ? -15.869 10.481 9.727 1.00 95.62 259 GLU A N 1
ATOM 2087 C CA . GLU A 1 259 ? -15.666 11.721 8.965 1.00 95.62 259 GLU A CA 1
ATOM 2088 C C . GLU A 1 259 ? -14.203 11.947 8.562 1.00 95.62 259 GLU A C 1
ATOM 2090 O O . GLU A 1 259 ? -13.922 12.533 7.519 1.00 95.62 259 GLU A O 1
ATOM 2095 N N . TYR A 1 260 ? -13.250 11.451 9.352 1.00 94.94 260 TYR A N 1
ATOM 2096 C CA . TYR A 1 260 ? -11.846 11.433 8.956 1.00 94.94 260 TYR A CA 1
ATOM 2097 C C . TYR A 1 260 ? -11.577 10.390 7.863 1.00 94.94 260 TYR A C 1
ATOM 2099 O O . TYR A 1 260 ? -10.934 10.700 6.863 1.00 94.94 260 TYR A O 1
ATOM 2107 N N . LEU A 1 261 ? -12.097 9.167 8.015 1.00 96.31 261 LEU A N 1
ATOM 2108 C CA . LEU A 1 261 ? -11.870 8.081 7.053 1.00 96.31 261 LEU A CA 1
ATOM 2109 C C . LEU A 1 261 ? -12.461 8.381 5.666 1.00 96.31 261 LEU A C 1
ATOM 2111 O O . LEU A 1 261 ? -11.854 8.029 4.659 1.00 96.31 261 LEU A O 1
ATOM 2115 N N . LYS A 1 262 ? -13.595 9.089 5.603 1.00 96.19 262 LYS A N 1
ATOM 2116 C CA . LYS A 1 262 ? -14.235 9.524 4.347 1.00 96.19 262 LYS A CA 1
ATOM 2117 C C . LYS A 1 262 ? -13.400 10.506 3.520 1.00 96.19 262 LYS A C 1
ATOM 2119 O O . LYS A 1 262 ? -13.631 10.641 2.326 1.00 96.19 262 LYS A O 1
ATOM 2124 N N . GLN A 1 263 ? -12.441 11.200 4.133 1.00 95.44 263 GLN A N 1
ATOM 2125 C CA . GLN A 1 263 ? -11.581 12.154 3.421 1.00 95.44 263 GLN A CA 1
ATOM 2126 C C . GLN A 1 263 ? -10.493 11.469 2.588 1.00 95.44 263 GLN A C 1
ATOM 2128 O O . GLN A 1 263 ? -9.883 12.112 1.736 1.00 95.44 263 GLN A O 1
ATOM 2133 N N . PHE A 1 264 ? -10.240 10.180 2.825 1.00 96.31 264 PHE A N 1
ATOM 2134 C CA . PHE A 1 264 ? -9.375 9.389 1.962 1.00 96.31 264 PHE A CA 1
ATOM 2135 C C . PHE A 1 264 ? -10.138 8.969 0.713 1.00 96.31 264 PHE A C 1
ATOM 2137 O O . PHE A 1 264 ? -11.278 8.504 0.788 1.00 96.31 264 PHE A O 1
ATOM 2144 N N . ASN A 1 265 ? -9.496 9.109 -0.440 1.00 95.81 265 ASN A N 1
ATOM 2145 C CA . ASN A 1 265 ? -10.070 8.688 -1.709 1.00 95.81 265 ASN A CA 1
ATOM 2146 C C . ASN A 1 265 ? -8.972 8.264 -2.689 1.00 95.81 265 ASN A C 1
ATOM 2148 O O . ASN A 1 265 ? -7.777 8.305 -2.384 1.00 95.81 265 ASN A O 1
ATOM 2152 N N . VAL A 1 266 ? -9.391 7.848 -3.874 1.00 94.94 266 VAL A N 1
ATOM 2153 C CA . VAL A 1 266 ? -8.528 7.481 -4.986 1.00 94.94 266 VAL A CA 1
ATOM 2154 C C . VAL A 1 266 ? -8.986 8.215 -6.238 1.00 94.94 266 VAL A C 1
ATOM 2156 O O . VAL A 1 266 ? -10.183 8.315 -6.506 1.00 94.94 266 VAL A O 1
ATOM 2159 N N . GLU A 1 267 ? -8.025 8.728 -6.997 1.00 93.25 267 GLU A N 1
ATOM 2160 C CA . GLU A 1 267 ? -8.264 9.413 -8.264 1.00 93.25 267 GLU A CA 1
ATOM 2161 C C . GLU A 1 267 ? -7.403 8.810 -9.368 1.00 93.25 267 GLU A C 1
ATOM 2163 O O . GLU A 1 267 ? -6.300 8.315 -9.119 1.00 93.25 267 GLU A O 1
ATOM 2168 N N . LYS A 1 268 ? -7.894 8.877 -10.609 1.00 93.62 268 LYS A N 1
ATOM 2169 C CA . LYS A 1 268 ? -7.114 8.473 -11.777 1.00 93.62 268 LYS A CA 1
ATOM 2170 C C . LYS A 1 268 ? -5.923 9.413 -11.954 1.00 93.62 268 LYS A C 1
ATOM 2172 O O . LYS A 1 268 ? -6.079 10.631 -11.997 1.00 93.62 268 LYS A O 1
ATOM 2177 N N . PHE A 1 269 ? -4.745 8.836 -12.145 1.00 93.19 269 PHE A N 1
ATOM 2178 C CA . PHE A 1 269 ? -3.562 9.550 -12.591 1.00 93.19 269 PHE A CA 1
ATOM 2179 C C . PHE A 1 269 ? -3.484 9.541 -14.119 1.00 93.19 269 PHE A C 1
ATOM 2181 O O . PHE A 1 269 ? -3.623 8.496 -14.755 1.00 93.19 269 PHE A O 1
ATOM 2188 N N . VAL A 1 270 ? -3.237 10.710 -14.709 1.00 89.00 270 VAL A N 1
ATOM 2189 C CA . VAL A 1 270 ? -2.986 10.859 -16.146 1.00 89.00 270 VAL A CA 1
ATOM 2190 C C . VAL A 1 270 ? -1.551 11.360 -16.313 1.00 89.00 270 VAL A C 1
ATOM 2192 O O . VAL A 1 270 ? -1.289 12.509 -15.945 1.00 89.00 270 VAL A O 1
ATOM 2195 N N . PRO A 1 271 ? -0.628 10.525 -16.827 1.00 83.12 271 PRO A N 1
ATOM 2196 C CA . PRO A 1 271 ? 0.754 10.931 -17.049 1.00 83.12 271 PRO A CA 1
ATOM 2197 C C . PRO A 1 271 ? 0.843 12.145 -17.977 1.00 83.12 271 PRO A C 1
ATOM 2199 O O . PRO A 1 271 ? 0.126 12.230 -18.978 1.00 83.12 271 PRO A O 1
ATOM 2202 N N . LYS A 1 272 ? 1.744 13.074 -17.663 1.00 80.81 272 LYS A N 1
ATOM 2203 C CA . LYS A 1 272 ? 2.085 14.208 -18.524 1.00 80.81 272 LYS A CA 1
ATOM 2204 C C . LYS A 1 272 ? 3.117 13.737 -19.543 1.00 80.81 272 LYS A C 1
ATOM 2206 O O . LYS A 1 272 ? 4.313 13.770 -19.273 1.00 80.81 272 LYS A O 1
ATOM 2211 N N . THR A 1 273 ? 2.641 13.241 -20.679 1.00 57.97 273 THR A N 1
ATOM 2212 C CA . THR A 1 273 ? 3.486 12.956 -21.852 1.00 57.97 273 THR A CA 1
ATOM 2213 C C . THR A 1 273 ? 4.055 14.227 -22.455 1.00 57.97 273 THR A C 1
ATOM 2215 O O . THR A 1 273 ? 3.265 15.195 -22.574 1.00 57.97 273 THR A O 1
#

Mean predicted aligned error: 9.9 Å

Foldseek 3Di:
DPPVVVVVVVVVVVVVVVVVPDPPVDQQWDWDADPLWIWIGGDPVLADDPVLVVPDLPAFDKDQAPLRVLCCVVVSVQDSNNSNSLQSADADPVRIQTADRSVFDKDKQAPPQKDKGRMKGGRRQKIWIWMAGPQGKIKIKIFGQPVVLVVVVVCVCCVQPPPPDQPWDWDWDQDPVLSWIWIWIDHPFFTKIWTWHWDDDVQKIKTKIFIATQTTPDCVVDPQDHDPFAGQWMWIWMDRPSGIMIITMHPDPGHDDPVNSVSMHMDTDDHDD

Radius of gyration: 25.59 Å; Cα contacts (8 Å, |Δi|>4): 490; chains: 1; bounding box: 75×43×86 Å

Solvent-accessible surface area (backbone atoms only — not comparable to full-atom values): 15378 Å² total; per-residue (Å²): 143,71,73,73,61,57,55,53,54,52,52,52,52,52,53,51,49,59,70,66,59,65,84,68,70,72,68,81,52,47,79,47,74,57,97,82,42,31,32,48,49,65,54,76,90,35,58,63,51,81,74,56,65,71,64,53,93,84,64,47,54,76,28,73,30,65,50,54,45,50,49,31,61,79,68,68,61,65,50,71,71,54,44,26,52,56,62,72,41,70,5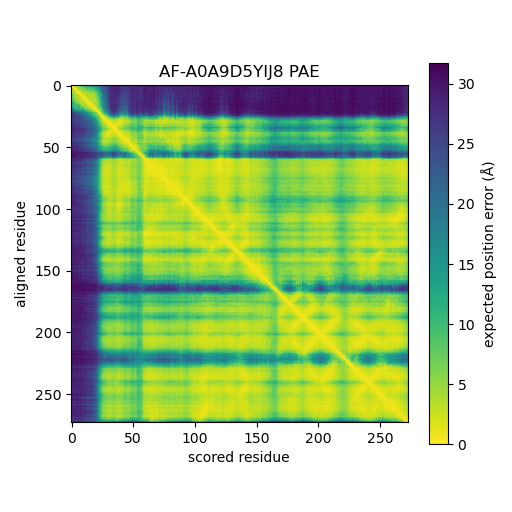5,49,99,85,70,42,29,39,36,48,51,86,86,71,34,68,43,80,41,65,42,89,69,44,48,73,48,58,46,29,31,41,54,41,42,31,35,33,36,45,36,44,34,82,81,61,29,35,28,48,32,43,41,42,42,66,68,56,47,51,49,53,52,50,50,51,52,40,66,75,74,60,57,85,79,68,90,43,57,74,48,77,46,81,42,79,73,77,65,18,38,38,38,38,39,36,55,94,59,32,36,36,37,37,41,37,33,66,53,73,58,92,74,34,39,38,41,39,39,35,36,21,38,61,39,56,71,56,59,91,82,46,96,67,75,67,29,90,75,34,39,48,32,35,41,40,37,40,33,46,81,92,45,51,38,37,37,43,37,28,60,54,89,54,58,84,47,70,78,60,59,66,45,48,46,73,43,83,45,77,75,82,126

Nearest PDB structures (foldseek):
  3p0l-assembly4_D  TM=4.447E-01  e=1.665E-02  Homo sapiens
  1yqf-assembly2_E  TM=3.601E-01  e=5.862E+00  Leishmania major
  4bum-assembly1_X-2  TM=1.663E-01  e=5.862E+00  Danio rerio